Protein AF-A0A847Z844-F1 (afdb_monomer_lite)

Radius of gyration: 19.62 Å; chains: 1; bounding box: 41×45×48 Å

Foldseek 3Di:
DPDDDPVLCPVLVVVVVVLVQLDCDPVLVVQLVPDPDPVSNQVSNVSSVLNRDPDPVCVVVSVLVVLQVNLVSNCVSDPDNLVSLLVQLVLLLQLLLQLLLCVLVVHDRLVVHRCRHPDGSVRQNVQLPDPQRCPVVPDDPLQSVLSNVLSVCCVVPVDSVSSSVSSVVSSVVVSCVSCVVVVPPVSND

Secondary structure (DSSP, 8-state):
-PPP-GGGGHHHHHHHHHHGGGS--HHHHHHHHT-SSHHHHHHHHHHTT-----SGGGHHHHHHHHHHHHHHHHHHH-SSTHHHHHHHHHHHHHHHHHHHHHHHHT---GGG--TTSSS-HHHHHHHHTSSSTTTTS-S-HHHHHHHHHHHHHHHHH--HHHHHHHHHHHHHHHHHHHHHHTT-HHHH-

Structure (mmCIF, N/CA/C/O backbone):
data_AF-A0A847Z844-F1
#
_entry.id   AF-A0A847Z844-F1
#
loop_
_atom_site.group_PDB
_atom_site.id
_atom_site.type_symbol
_atom_site.label_atom_id
_atom_site.label_alt_id
_atom_site.label_comp_id
_atom_site.label_asym_id
_atom_site.label_entity_id
_atom_site.label_seq_id
_atom_site.pdbx_PDB_ins_code
_atom_site.Cartn_x
_atom_site.Cartn_y
_atom_site.Cartn_z
_atom_site.occupancy
_atom_site.B_iso_or_equiv
_atom_site.auth_seq_id
_atom_site.auth_comp_id
_atom_site.auth_asym_id
_atom_site.auth_atom_id
_atom_site.pdbx_PDB_model_num
ATOM 1 N N . MET A 1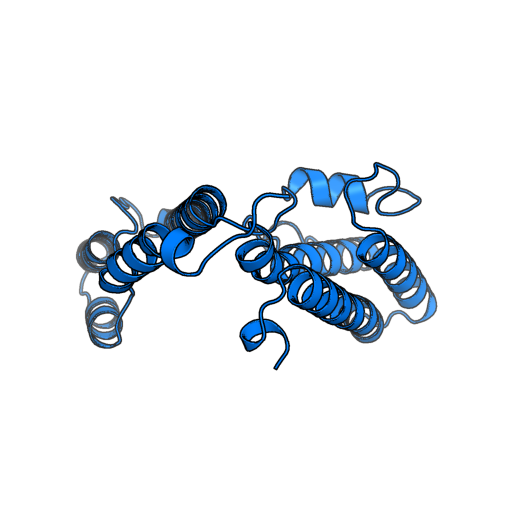 1 ? -8.327 -26.076 -10.935 1.00 56.78 1 MET A N 1
ATOM 2 C CA . MET A 1 1 ? -8.566 -25.084 -9.862 1.00 56.78 1 MET A CA 1
ATOM 3 C C . MET A 1 1 ? -9.890 -25.397 -9.189 1.00 56.78 1 MET A C 1
ATOM 5 O O . MET A 1 1 ? -10.805 -25.833 -9.879 1.00 56.78 1 MET A O 1
ATOM 9 N N . LYS A 1 2 ? -9.986 -25.234 -7.864 1.00 70.81 2 LYS A N 1
ATOM 10 C CA . LYS A 1 2 ? -11.265 -25.337 -7.146 1.00 70.81 2 LYS A CA 1
ATOM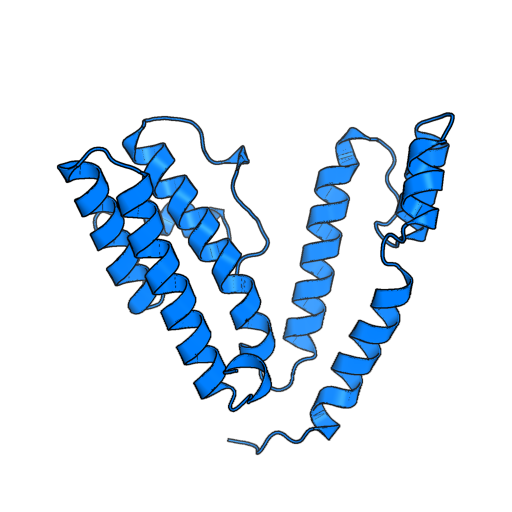 11 C C . LYS A 1 2 ? -12.142 -24.160 -7.585 1.00 70.81 2 LYS A C 1
ATOM 13 O O . LYS A 1 2 ? -11.659 -23.033 -7.597 1.00 70.81 2 LYS A O 1
ATOM 18 N N . ARG A 1 3 ? -13.388 -24.423 -7.984 1.00 82.75 3 ARG A N 1
ATOM 19 C CA . ARG A 1 3 ? -14.355 -23.369 -8.316 1.00 82.75 3 ARG A CA 1
ATOM 20 C C . ARG A 1 3 ? -14.713 -22.629 -7.028 1.00 82.75 3 ARG A C 1
ATOM 22 O O . ARG A 1 3 ? -15.218 -23.268 -6.108 1.00 82.75 3 ARG A O 1
ATOM 29 N N . ILE A 1 4 ? -14.410 -21.336 -6.970 1.00 86.00 4 ILE A N 1
ATOM 30 C CA . ILE A 1 4 ? -14.765 -20.462 -5.848 1.00 86.00 4 ILE A CA 1
ATOM 31 C C . ILE A 1 4 ? -16.249 -20.112 -5.974 1.00 86.00 4 ILE A C 1
ATOM 33 O O . ILE A 1 4 ? -16.736 -19.859 -7.076 1.00 86.00 4 ILE A O 1
ATOM 37 N N . GLN A 1 5 ? -16.973 -20.162 -4.862 1.00 85.75 5 GLN A N 1
ATOM 38 C CA . GLN A 1 5 ? -18.383 -19.795 -4.773 1.00 85.75 5 GLN A CA 1
ATOM 39 C C . GLN A 1 5 ? -18.563 -18.597 -3.839 1.00 85.75 5 GLN A C 1
ATOM 41 O O . GLN A 1 5 ? -17.761 -18.387 -2.933 1.00 85.75 5 GLN A O 1
ATOM 46 N N . ASP A 1 6 ? -19.660 -17.855 -3.987 1.00 84.31 6 ASP A N 1
ATOM 47 C CA . ASP A 1 6 ? -19.956 -16.686 -3.143 1.00 84.31 6 ASP A CA 1
ATOM 48 C C . ASP A 1 6 ? -19.968 -17.023 -1.643 1.00 84.31 6 ASP A C 1
ATOM 50 O O . ASP A 1 6 ? -19.519 -16.238 -0.809 1.00 84.31 6 ASP A O 1
ATOM 54 N N . VAL A 1 7 ? -20.419 -18.231 -1.290 1.00 90.44 7 VAL A N 1
ATOM 55 C CA . VAL A 1 7 ? -20.435 -18.721 0.098 1.00 90.44 7 VAL A CA 1
ATOM 56 C C . VAL A 1 7 ? -19.038 -18.844 0.707 1.00 90.44 7 VAL A C 1
ATOM 58 O O . VAL A 1 7 ? -18.900 -18.722 1.924 1.00 90.44 7 VAL A O 1
ATOM 61 N N . ASP A 1 8 ? -17.997 -19.012 -0.114 1.00 91.38 8 ASP A N 1
ATOM 62 C CA . ASP A 1 8 ? -16.610 -19.048 0.354 1.00 91.38 8 ASP A CA 1
ATOM 63 C C . ASP A 1 8 ? -16.157 -17.659 0.862 1.00 91.38 8 ASP A C 1
ATOM 65 O O . ASP A 1 8 ? -15.266 -17.571 1.706 1.00 91.38 8 ASP A O 1
ATOM 69 N N . TYR A 1 9 ? -16.804 -16.566 0.425 1.00 92.38 9 TYR A N 1
ATOM 70 C CA . TYR A 1 9 ? -16.532 -15.196 0.887 1.00 92.38 9 TYR A CA 1
ATOM 71 C C . TYR A 1 9 ? -17.317 -14.797 2.149 1.00 92.38 9 TYR A C 1
ATOM 73 O O . TYR A 1 9 ? -17.123 -13.691 2.668 1.00 92.38 9 TYR A O 1
ATOM 81 N N . LEU A 1 10 ? -18.193 -15.659 2.683 1.00 94.19 10 LEU A N 1
ATOM 82 C CA . LEU A 1 10 ? -19.072 -15.312 3.808 1.00 94.19 10 LEU A CA 1
ATOM 83 C C . LEU A 1 10 ? -18.284 -14.893 5.057 1.00 94.19 10 LEU A C 1
ATOM 85 O O . LEU A 1 10 ? -18.616 -13.900 5.707 1.00 94.19 10 LEU A O 1
ATOM 89 N N . TYR A 1 11 ? -17.213 -15.617 5.385 1.00 93.81 11 TYR A N 1
ATOM 90 C CA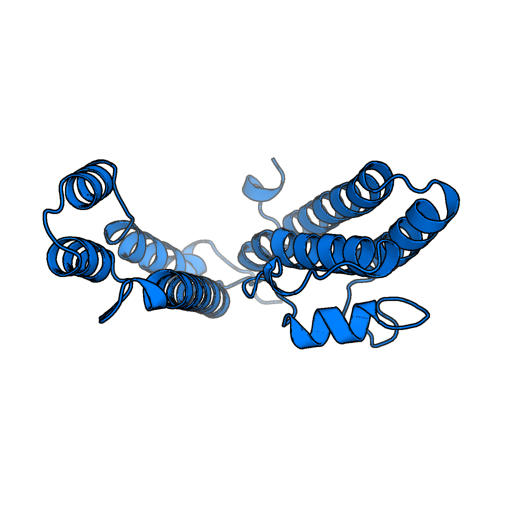 . TYR A 1 11 ? -16.385 -15.278 6.541 1.00 93.81 11 TYR A CA 1
ATOM 91 C C . TYR A 1 11 ? -15.624 -13.961 6.330 1.00 93.81 11 TYR A C 1
ATOM 93 O O . TYR A 1 11 ? -15.657 -13.089 7.199 1.00 93.81 11 TYR A O 1
ATOM 101 N N . ALA A 1 12 ? -14.997 -13.784 5.161 1.00 93.38 12 ALA A N 1
ATOM 102 C CA . ALA A 1 12 ? -14.260 -12.569 4.818 1.00 93.38 12 ALA A CA 1
ATOM 103 C C . ALA A 1 12 ? -15.161 -11.323 4.871 1.00 93.38 12 ALA A C 1
ATOM 105 O O . ALA A 1 12 ? -14.850 -10.355 5.562 1.00 93.38 12 ALA A O 1
ATOM 106 N N . SER A 1 13 ? -16.323 -11.371 4.217 1.00 93.25 13 SER A N 1
ATOM 107 C CA . SER A 1 13 ? -17.306 -10.279 4.219 1.00 93.25 13 SER A CA 1
ATOM 108 C C . SER A 1 13 ? -17.851 -9.976 5.619 1.00 93.25 13 SER A C 1
ATOM 110 O O . SER A 1 13 ? -17.940 -8.810 6.005 1.00 93.25 13 SER A O 1
ATOM 112 N N . THR A 1 14 ? -18.132 -11.002 6.429 1.00 95.31 14 THR A N 1
ATOM 113 C CA . THR A 1 14 ? -18.565 -10.823 7.826 1.00 95.31 14 THR A CA 1
ATOM 114 C C . THR A 1 14 ? -17.471 -10.175 8.677 1.00 95.31 14 THR A C 1
ATOM 116 O O . THR A 1 14 ? -17.759 -9.282 9.478 1.00 95.31 14 THR A O 1
ATOM 119 N N . ARG A 1 15 ? -16.206 -10.575 8.488 1.00 94.62 15 ARG A N 1
ATOM 120 C CA . ARG A 1 15 ? -15.055 -9.969 9.169 1.00 94.62 15 ARG A CA 1
ATOM 121 C C . ARG A 1 15 ? -14.918 -8.491 8.813 1.00 94.62 15 ARG A C 1
ATOM 123 O O . ARG A 1 15 ? -14.811 -7.675 9.725 1.00 94.62 15 ARG A O 1
ATOM 130 N N . ILE A 1 16 ? -14.974 -8.142 7.527 1.00 94.12 16 ILE A N 1
ATOM 131 C CA . ILE A 1 16 ? -14.943 -6.741 7.081 1.00 94.12 16 ILE A CA 1
ATOM 132 C C . ILE A 1 16 ? -16.110 -5.959 7.693 1.00 94.12 16 ILE A C 1
ATOM 134 O O . ILE A 1 16 ? -15.891 -4.906 8.289 1.00 94.12 16 ILE A O 1
ATOM 138 N N . LYS A 1 17 ? -17.327 -6.517 7.685 1.00 95.31 17 LYS A N 1
ATOM 139 C CA . LYS A 1 17 ? -18.504 -5.881 8.298 1.00 95.31 17 LYS A CA 1
ATOM 140 C C . LYS A 1 17 ? -18.342 -5.627 9.799 1.00 95.31 17 LYS A C 1
ATOM 142 O O . LYS A 1 17 ? -18.843 -4.631 10.319 1.00 95.31 17 LYS A O 1
ATOM 147 N N . ALA A 1 18 ? -17.660 -6.517 10.515 1.00 95.12 18 ALA A N 1
ATOM 148 C CA . ALA A 1 18 ? -17.352 -6.311 11.925 1.00 95.12 18 ALA A CA 1
ATOM 149 C C . ALA A 1 18 ? -16.347 -5.163 12.126 1.00 95.12 18 ALA A C 1
ATOM 151 O O . ALA A 1 18 ? -16.549 -4.336 13.015 1.00 95.12 18 ALA A O 1
ATOM 152 N N . LEU A 1 19 ? -15.313 -5.082 11.280 1.00 94.19 19 LEU A N 1
ATOM 153 C CA . LEU A 1 19 ? -14.306 -4.013 11.311 1.00 94.19 19 LEU A CA 1
ATOM 154 C C . LEU A 1 19 ? -14.898 -2.638 10.968 1.00 94.19 19 LEU A C 1
ATOM 156 O O . LEU A 1 19 ? -14.485 -1.639 11.550 1.00 94.19 19 LEU A O 1
ATOM 160 N N . GLU A 1 20 ? -15.917 -2.570 10.106 1.00 94.50 20 GLU A N 1
ATOM 161 C CA . GLU A 1 20 ? -16.606 -1.312 9.775 1.00 94.50 20 GLU A CA 1
ATOM 162 C C . GLU A 1 20 ? -17.163 -0.577 11.009 1.00 94.50 20 GLU A C 1
ATOM 164 O O . GLU A 1 20 ? -17.255 0.649 11.016 1.00 94.50 20 GLU A O 1
ATOM 169 N N . ARG A 1 21 ? -17.492 -1.296 12.091 1.00 93.50 21 ARG A N 1
ATOM 170 C CA . ARG A 1 21 ? -18.008 -0.697 13.337 1.00 93.50 21 ARG A CA 1
ATOM 171 C C . ARG A 1 21 ? -16.971 0.169 14.056 1.00 93.50 21 ARG A C 1
ATOM 173 O O . ARG A 1 21 ? -17.332 1.055 14.835 1.00 93.50 21 ARG A O 1
ATOM 180 N N . THR A 1 22 ? -15.685 -0.066 13.808 1.00 93.69 22 THR A N 1
ATOM 181 C CA . THR A 1 22 ? -14.592 0.704 14.412 1.00 93.69 22 THR A CA 1
ATOM 182 C C . THR A 1 22 ? -14.119 1.845 13.509 1.00 93.69 22 THR A C 1
ATOM 184 O O . THR A 1 22 ? -13.203 2.570 13.877 1.00 93.69 22 THR A O 1
ATOM 187 N N . LEU A 1 23 ? -14.755 2.062 12.350 1.00 94.81 23 LEU A N 1
ATOM 188 C CA . LEU A 1 23 ? -14.416 3.180 11.474 1.00 94.81 23 LEU A CA 1
ATOM 189 C C . LEU A 1 23 ? -14.607 4.530 12.166 1.00 94.81 23 LEU A C 1
ATOM 191 O O . LEU A 1 23 ? -15.522 4.742 12.967 1.00 94.81 23 LEU A O 1
ATOM 195 N N . VAL A 1 24 ? -13.749 5.474 11.799 1.00 94.50 24 VAL A N 1
ATOM 196 C CA . VAL A 1 24 ? -13.849 6.859 12.244 1.00 94.50 24 VAL A CA 1
ATOM 197 C C . VAL A 1 24 ? -15.079 7.491 11.584 1.00 94.50 24 VAL A C 1
ATOM 199 O O . VAL A 1 24 ? -15.094 7.758 10.384 1.00 94.50 24 VAL A O 1
ATOM 202 N N . THR A 1 25 ? -16.138 7.690 12.367 1.00 95.94 25 THR A N 1
ATOM 203 C CA . THR A 1 25 ? -17.380 8.331 11.917 1.00 95.94 25 THR A CA 1
ATOM 204 C C . THR A 1 25 ? -17.280 9.853 12.012 1.00 95.94 25 THR A C 1
ATOM 206 O O . THR A 1 25 ? -16.419 10.389 12.709 1.00 95.94 25 THR A O 1
ATOM 209 N N . ASN A 1 26 ? -18.210 10.569 11.373 1.00 96.19 26 ASN A N 1
ATOM 210 C CA . ASN A 1 26 ? -18.317 12.027 11.519 1.00 96.19 26 ASN A CA 1
ATOM 211 C C . ASN A 1 26 ? -18.471 12.471 12.983 1.00 96.19 26 ASN A C 1
ATOM 213 O O . ASN A 1 26 ? -17.927 13.498 13.376 1.00 96.19 26 ASN A O 1
ATOM 217 N N . GLU A 1 27 ? -19.191 11.701 13.796 1.00 95.56 27 GLU A N 1
ATOM 218 C CA . GLU A 1 27 ? -19.335 11.967 15.229 1.00 95.56 27 GLU A CA 1
ATOM 219 C C . GLU A 1 27 ? -18.004 11.795 15.974 1.00 95.56 27 GLU A C 1
ATOM 221 O O . GLU A 1 27 ? -17.604 12.674 16.733 1.00 95.56 27 GLU A O 1
ATOM 226 N N . ARG A 1 28 ? -17.271 10.707 15.702 1.00 95.25 28 ARG A N 1
ATOM 227 C CA . ARG A 1 28 ? -15.933 10.467 16.267 1.00 95.25 28 ARG A CA 1
ATOM 228 C C . ARG A 1 28 ? -14.938 11.558 15.855 1.00 95.25 28 ARG A C 1
ATOM 230 O O . ARG A 1 28 ? -14.179 12.019 16.699 1.00 95.25 28 ARG A O 1
ATOM 237 N N . LEU A 1 29 ? -14.979 12.022 14.600 1.00 95.75 29 LEU A N 1
ATOM 238 C CA . LEU A 1 29 ? -14.169 13.159 14.130 1.00 95.75 29 LEU A CA 1
ATOM 239 C C . LEU A 1 29 ? -14.470 14.441 14.904 1.00 95.75 29 LEU A C 1
ATOM 241 O O . LEU A 1 29 ? -13.540 15.126 15.318 1.00 95.75 29 LEU A O 1
ATOM 245 N N . ARG A 1 30 ? -15.752 14.753 15.131 1.00 96.44 30 ARG A N 1
ATOM 246 C CA . ARG A 1 30 ? -16.154 15.920 15.932 1.00 96.44 30 ARG A CA 1
ATOM 247 C C . ARG A 1 30 ? -15.665 15.805 17.372 1.00 96.44 30 ARG A C 1
ATOM 249 O O . ARG A 1 30 ? -15.049 16.741 17.860 1.00 96.44 30 ARG A O 1
ATOM 256 N N . ARG A 1 31 ? -15.842 14.640 18.007 1.00 95.88 31 ARG A N 1
ATOM 257 C CA . ARG A 1 31 ? -15.319 14.370 19.359 1.00 95.88 31 ARG A CA 1
ATOM 258 C C . ARG A 1 31 ? -13.805 14.574 19.445 1.00 95.88 31 ARG A C 1
ATOM 260 O O . ARG A 1 31 ? -13.344 15.171 20.406 1.00 95.88 31 ARG A O 1
ATOM 267 N N . MET A 1 32 ? -13.040 14.119 18.447 1.00 94.94 32 MET A N 1
ATOM 268 C CA . MET A 1 32 ? -11.591 14.363 18.397 1.00 94.94 32 MET A CA 1
ATOM 269 C C . MET A 1 32 ? -11.257 15.848 18.221 1.00 94.94 32 MET A C 1
ATOM 271 O O . MET A 1 32 ? -10.325 16.333 18.849 1.00 94.94 32 MET A O 1
ATOM 275 N N . ALA A 1 33 ? -12.010 16.577 17.393 1.00 95.12 33 ALA A N 1
ATOM 276 C CA . ALA A 1 33 ? -11.794 18.008 17.176 1.00 95.12 33 ALA A CA 1
ATOM 277 C C . ALA A 1 33 ? -12.146 18.870 18.404 1.00 95.12 33 ALA A C 1
ATOM 279 O O . ALA A 1 33 ? -11.580 19.944 18.582 1.00 95.12 33 ALA A O 1
ATOM 280 N N . GLU A 1 34 ? -13.081 18.408 19.235 1.00 96.38 34 GLU A N 1
ATOM 281 C CA . GLU A 1 34 ? -13.532 19.076 20.463 1.00 96.38 34 GLU A CA 1
ATOM 282 C C . GLU A 1 34 ? -12.774 18.614 21.723 1.00 96.38 34 GLU A C 1
ATOM 284 O O . GLU A 1 34 ? -13.042 19.121 22.816 1.00 96.38 34 GLU A O 1
ATOM 289 N N . ALA A 1 35 ? -11.840 17.664 21.586 1.00 95.88 35 ALA A N 1
ATOM 290 C CA . ALA A 1 35 ? -11.048 17.133 22.690 1.00 95.88 35 ALA A CA 1
ATOM 291 C C . ALA A 1 35 ? -10.231 18.244 23.368 1.00 95.88 35 ALA A C 1
ATOM 293 O O . ALA A 1 35 ? -9.584 19.062 22.711 1.00 95.88 35 ALA A O 1
ATOM 294 N N . LYS A 1 36 ? -10.252 18.269 24.703 1.00 94.44 36 LYS A N 1
ATOM 295 C CA . LYS A 1 36 ? -9.578 19.298 25.513 1.00 94.44 36 LYS A CA 1
ATOM 296 C C . LYS A 1 36 ? -8.154 18.916 25.904 1.00 94.44 36 LYS A C 1
ATOM 298 O O . LYS A 1 36 ? -7.431 19.750 26.448 1.00 94.44 36 LYS A O 1
ATOM 303 N N . SER A 1 37 ? -7.767 17.670 25.655 1.00 94.88 37 SER A N 1
ATOM 304 C CA . SER A 1 37 ? -6.430 17.144 25.906 1.00 94.88 37 SER A CA 1
ATOM 305 C C . SER A 1 37 ? -6.073 16.039 24.917 1.00 94.88 37 SER A C 1
ATOM 307 O O . SER A 1 37 ? -6.948 15.402 24.321 1.00 94.88 37 SER A O 1
ATOM 309 N N . ASP A 1 38 ? -4.774 15.777 24.800 1.00 94.62 38 ASP A N 1
ATOM 310 C CA . ASP A 1 38 ? -4.236 14.674 24.006 1.00 94.62 38 ASP A CA 1
ATOM 311 C C . ASP A 1 38 ? -4.829 13.332 24.466 1.00 94.62 38 ASP A C 1
ATOM 313 O O . ASP A 1 38 ? -5.284 12.550 23.638 1.00 94.62 38 ASP A O 1
ATOM 317 N N . ASP A 1 39 ? -4.949 13.103 25.778 1.00 94.12 39 ASP A N 1
ATOM 318 C CA . ASP A 1 39 ? -5.545 11.882 26.342 1.00 94.12 39 ASP A CA 1
ATOM 319 C C . ASP A 1 39 ? -6.990 11.644 25.880 1.00 94.12 39 ASP A C 1
ATOM 321 O O . ASP A 1 39 ? -7.394 10.504 25.638 1.00 94.12 39 ASP A O 1
ATOM 325 N N . GLU A 1 40 ? -7.802 12.701 25.776 1.00 94.56 40 GLU A N 1
ATOM 326 C CA . GLU A 1 40 ? -9.179 12.587 25.284 1.00 94.56 40 GLU A CA 1
ATOM 327 C C . GLU A 1 40 ? -9.204 12.190 23.805 1.00 94.56 40 GLU A C 1
ATOM 329 O O . GLU A 1 40 ? -9.978 11.312 23.418 1.00 94.56 40 GLU A O 1
ATOM 334 N N . LEU A 1 41 ? -8.325 12.776 22.989 1.00 95.12 41 LEU A N 1
ATOM 335 C CA . LEU A 1 41 ? -8.178 12.424 21.577 1.00 95.12 41 LEU A CA 1
ATOM 336 C C . LEU A 1 41 ? -7.705 10.974 21.404 1.00 95.12 41 LEU A C 1
ATOM 338 O O . LEU A 1 41 ? -8.278 10.228 20.604 1.00 95.12 41 LEU A O 1
ATOM 342 N N . LEU A 1 42 ? -6.693 10.557 22.170 1.00 95.19 42 LEU A N 1
ATOM 343 C CA . LEU A 1 42 ? -6.117 9.213 22.104 1.00 95.19 42 LEU A CA 1
ATOM 344 C C . LEU A 1 42 ? -7.137 8.142 22.518 1.00 95.19 42 LEU A C 1
ATOM 346 O O . LEU A 1 42 ? -7.224 7.104 21.864 1.00 95.19 42 LEU A O 1
ATOM 350 N N . LYS A 1 43 ? -7.999 8.423 23.506 1.00 94.25 43 LYS A N 1
ATOM 351 C CA . LYS A 1 43 ? -9.126 7.541 23.863 1.00 94.25 43 LYS A CA 1
ATOM 352 C C . LYS A 1 43 ? -10.109 7.342 22.713 1.00 94.25 43 LYS A C 1
ATOM 354 O O . LYS A 1 43 ? -10.549 6.220 22.476 1.00 94.25 43 LYS A O 1
ATOM 359 N N . VAL A 1 44 ? -10.443 8.398 21.965 1.00 94.94 44 VAL A N 1
ATOM 360 C CA . VAL A 1 44 ? -11.338 8.259 20.801 1.00 94.94 44 VAL A CA 1
ATOM 361 C C . VAL A 1 44 ? -10.691 7.400 19.710 1.00 94.94 44 VAL A C 1
ATOM 363 O O . VAL A 1 44 ? -11.383 6.618 19.056 1.00 94.94 44 VAL A O 1
ATOM 366 N N . LEU A 1 45 ? -9.373 7.497 19.515 1.00 95.06 45 LEU A N 1
ATOM 367 C CA . LEU A 1 45 ? -8.649 6.631 18.579 1.00 95.06 45 LEU A CA 1
ATOM 368 C C . LEU A 1 45 ? -8.616 5.167 19.042 1.00 95.06 45 LEU A C 1
ATOM 370 O O . LEU A 1 45 ? -8.813 4.271 18.215 1.00 95.06 45 LEU A O 1
ATOM 374 N N . ASP A 1 46 ? -8.440 4.913 20.337 1.00 94.12 46 ASP A N 1
ATOM 375 C CA . ASP A 1 46 ? -8.514 3.560 20.896 1.00 94.12 46 ASP A CA 1
ATOM 376 C C . ASP A 1 46 ? -9.915 2.944 20.705 1.00 94.12 46 ASP A C 1
ATOM 378 O O . ASP A 1 46 ? -10.044 1.827 20.201 1.00 94.12 46 ASP A O 1
ATOM 382 N N . GLU A 1 47 ? -10.989 3.717 20.924 1.00 93.56 47 GLU A N 1
ATOM 383 C CA . GLU A 1 47 ? -12.373 3.310 20.605 1.00 93.56 47 GLU A CA 1
ATOM 384 C C . GLU A 1 47 ? -12.580 2.965 19.112 1.00 93.56 47 GLU A C 1
ATOM 386 O O . GLU A 1 47 ? -13.457 2.168 18.760 1.00 93.56 47 GLU A O 1
ATOM 391 N N . CYS A 1 48 ? -11.792 3.567 18.213 1.00 94.56 48 CYS A N 1
ATOM 392 C CA . CYS A 1 48 ? -11.784 3.259 16.777 1.00 94.56 48 CYS A CA 1
ATOM 393 C C . CYS A 1 48 ? -10.925 2.025 16.433 1.00 94.56 48 CYS A C 1
ATOM 395 O O . CYS A 1 48 ? -10.798 1.635 15.268 1.00 94.56 48 CYS A O 1
ATOM 397 N N . GLY A 1 49 ? -10.345 1.369 17.437 1.00 93.06 49 GLY A N 1
ATOM 398 C CA . GLY A 1 49 ? -9.566 0.151 17.278 1.00 93.06 49 GLY A CA 1
ATOM 399 C C . GLY A 1 49 ? -8.178 0.379 16.687 1.00 93.06 49 GLY A C 1
ATOM 400 O O . GLY A 1 49 ? -7.650 -0.552 16.068 1.00 93.06 49 GLY A O 1
ATOM 401 N N . TYR A 1 50 ? -7.606 1.580 16.851 1.00 94.19 50 TYR A N 1
ATOM 402 C CA . TYR A 1 50 ? -6.188 1.847 16.566 1.00 94.19 50 TYR A CA 1
ATOM 403 C C . TYR A 1 50 ? -5.249 1.321 17.666 1.00 94.19 50 TYR A C 1
ATOM 405 O O . TYR A 1 50 ? -4.039 1.263 17.449 1.00 94.19 50 TYR A O 1
ATOM 413 N N . GLY A 1 51 ? -5.814 0.851 18.783 1.00 90.88 51 GLY A N 1
ATOM 414 C CA . GLY A 1 51 ? -5.092 0.316 19.931 1.00 90.88 51 GLY A CA 1
ATOM 415 C C . GLY A 1 51 ? -4.634 1.408 20.892 1.00 90.88 51 GLY A C 1
ATOM 416 O O . GLY A 1 51 ? -4.893 2.592 20.680 1.00 90.88 51 GLY A O 1
ATOM 417 N N . GLU A 1 52 ? -3.924 0.988 21.935 1.00 91.00 52 GLU A N 1
ATOM 418 C CA . GLU A 1 52 ? -3.397 1.886 22.956 1.00 91.00 52 GLU A CA 1
ATOM 419 C C . GLU A 1 52 ? -2.248 2.727 22.381 1.00 91.00 52 GLU A C 1
ATOM 421 O O . GLU A 1 52 ? -1.193 2.209 22.001 1.00 91.00 52 GLU A O 1
ATOM 426 N N . ILE A 1 53 ? -2.485 4.034 22.287 1.00 94.12 53 ILE A N 1
ATOM 427 C CA . ILE A 1 53 ? -1.526 5.036 21.827 1.00 94.12 53 ILE A CA 1
ATOM 428 C C . ILE A 1 53 ? -1.216 5.926 23.028 1.00 94.12 53 ILE A C 1
ATOM 430 O O . ILE A 1 53 ? -2.131 6.509 23.602 1.00 94.12 53 ILE A O 1
ATOM 434 N N . ASN A 1 54 ? 0.061 6.034 23.395 1.00 91.75 54 ASN A N 1
ATOM 435 C CA . ASN A 1 54 ? 0.483 6.798 24.576 1.00 91.75 54 ASN A CA 1
ATOM 436 C C . ASN A 1 54 ? 0.891 8.235 24.236 1.00 91.75 54 ASN A C 1
ATOM 438 O O . ASN A 1 54 ? 0.879 9.105 25.098 1.00 91.75 54 ASN A O 1
ATOM 442 N N . GLU A 1 55 ? 1.272 8.487 22.983 1.00 93.75 55 GLU A N 1
ATOM 443 C CA . GLU A 1 55 ? 1.745 9.792 22.526 1.00 93.75 55 GLU A CA 1
ATOM 444 C C . GLU A 1 55 ? 1.180 10.125 21.143 1.00 93.75 55 GLU A C 1
ATOM 446 O O . GLU A 1 55 ? 1.094 9.259 20.271 1.00 93.75 55 GLU A O 1
ATOM 451 N N . ILE A 1 56 ? 0.884 11.404 20.884 1.00 92.56 56 ILE A N 1
ATOM 452 C CA . ILE A 1 56 ? 0.428 11.873 19.559 1.00 92.56 56 ILE A CA 1
ATOM 453 C C . ILE A 1 56 ? 1.419 11.493 18.447 1.00 92.56 56 ILE A C 1
ATOM 455 O O . ILE A 1 56 ? 1.013 11.141 17.338 1.00 92.56 56 ILE A O 1
ATOM 459 N N . SER A 1 57 ? 2.718 11.506 18.756 1.00 92.88 57 SER A N 1
ATOM 460 C CA . SER A 1 57 ? 3.804 11.108 17.850 1.00 92.88 57 SER A CA 1
ATOM 461 C C . SER A 1 57 ? 3.637 9.682 17.294 1.00 92.88 57 SER A C 1
ATOM 463 O O . SER A 1 57 ? 4.106 9.389 16.195 1.00 92.88 57 SER A O 1
ATOM 465 N N . GLN A 1 58 ? 2.936 8.802 18.018 1.00 94.00 58 GLN A N 1
ATOM 466 C CA . GLN A 1 58 ? 2.728 7.395 17.670 1.00 94.00 58 GLN A CA 1
ATOM 467 C C . GLN A 1 58 ? 1.499 7.170 16.772 1.00 94.00 58 GLN A C 1
ATOM 469 O O . GLN A 1 58 ? 1.369 6.095 16.181 1.00 94.00 58 GLN A O 1
ATOM 474 N N . ILE A 1 59 ? 0.617 8.167 16.611 1.00 94.12 59 ILE A N 1
ATOM 475 C CA . ILE A 1 59 ? -0.615 8.051 15.809 1.00 94.12 59 ILE A CA 1
ATOM 476 C C . ILE A 1 59 ? -0.336 7.583 14.369 1.00 94.12 59 ILE A C 1
ATOM 478 O O . ILE A 1 59 ? -0.993 6.635 13.926 1.00 94.12 59 ILE A O 1
ATOM 482 N N . PRO A 1 60 ? 0.632 8.152 13.618 1.00 90.94 60 PRO A N 1
ATOM 483 C CA . PRO A 1 60 ? 0.914 7.697 12.255 1.00 90.94 60 PRO A CA 1
ATOM 484 C C . PRO A 1 60 ? 1.299 6.213 12.191 1.00 90.94 60 PRO A C 1
ATOM 486 O O . PRO A 1 60 ? 0.831 5.489 11.309 1.00 90.94 60 PRO A O 1
ATOM 489 N N . ALA A 1 61 ? 2.102 5.744 13.152 1.00 89.75 61 ALA A N 1
ATOM 490 C CA . ALA A 1 61 ? 2.514 4.348 13.242 1.00 89.75 61 ALA A CA 1
ATOM 491 C C . ALA A 1 61 ? 1.332 3.427 13.586 1.00 89.75 61 ALA A C 1
ATOM 493 O O . ALA A 1 61 ? 1.186 2.370 12.973 1.00 89.75 61 ALA A O 1
ATOM 494 N N . ALA A 1 62 ? 0.448 3.841 14.499 1.00 93.62 62 ALA A N 1
ATOM 495 C CA . ALA A 1 62 ? -0.762 3.096 14.843 1.00 93.62 62 ALA A CA 1
ATOM 496 C C . ALA A 1 62 ? -1.727 2.972 13.650 1.00 93.62 62 ALA A C 1
ATOM 498 O O . ALA A 1 62 ? -2.238 1.886 13.373 1.00 93.62 62 ALA A O 1
ATOM 499 N N . ILE A 1 63 ? -1.918 4.051 12.881 1.00 92.31 63 ILE A N 1
ATOM 500 C CA . ILE A 1 63 ? -2.726 4.036 11.650 1.00 92.31 63 ILE A CA 1
ATOM 501 C C . ILE A 1 63 ? -2.108 3.100 10.606 1.00 92.31 63 ILE A C 1
ATOM 503 O O . ILE A 1 63 ? -2.820 2.297 9.997 1.00 92.31 63 ILE A O 1
ATOM 507 N N . ALA A 1 64 ? -0.791 3.184 10.392 1.00 88.56 64 ALA A N 1
ATOM 508 C CA . ALA A 1 64 ? -0.086 2.321 9.448 1.00 88.56 64 ALA A CA 1
ATOM 509 C C . ALA A 1 64 ? -0.196 0.841 9.843 1.00 88.56 64 ALA A C 1
ATOM 511 O O . ALA A 1 64 ? -0.532 0.012 8.997 1.00 88.56 64 ALA A O 1
ATOM 512 N N . LYS A 1 65 ? -0.001 0.528 11.131 1.00 91.06 65 LYS A N 1
ATOM 513 C CA . LYS A 1 65 ? -0.162 -0.819 11.687 1.00 91.06 65 LYS A CA 1
ATOM 514 C C . LYS A 1 65 ? -1.584 -1.335 11.493 1.00 91.06 65 LYS A C 1
ATOM 516 O O . LYS A 1 65 ? -1.768 -2.395 10.909 1.00 91.06 65 LYS A O 1
ATOM 521 N N . LYS A 1 66 ? -2.600 -0.561 11.887 1.00 93.19 66 LYS A N 1
ATOM 522 C CA . LYS A 1 66 ? -4.004 -0.962 11.728 1.00 93.19 66 LYS A CA 1
ATOM 523 C C . LYS A 1 66 ? -4.357 -1.239 10.268 1.00 93.19 66 LYS A C 1
ATOM 525 O O . LYS A 1 66 ? -5.047 -2.212 9.976 1.00 93.19 66 LYS A O 1
ATOM 530 N N . ARG A 1 67 ? -3.881 -0.399 9.346 1.00 91.50 67 ARG A N 1
ATOM 531 C CA . ARG A 1 67 ? -4.077 -0.598 7.905 1.00 91.50 67 ARG A CA 1
ATOM 532 C C . ARG A 1 67 ? -3.404 -1.881 7.420 1.00 91.50 67 ARG A C 1
ATOM 534 O O . ARG A 1 67 ? -4.033 -2.632 6.680 1.00 91.50 67 ARG A O 1
ATOM 541 N N . HIS A 1 68 ? -2.168 -2.134 7.849 1.00 90.50 68 HIS A N 1
ATOM 542 C CA . HIS A 1 68 ? -1.453 -3.370 7.539 1.00 90.50 68 HIS A CA 1
ATOM 543 C C . HIS A 1 68 ? -2.222 -4.601 8.035 1.00 90.50 68 HIS A C 1
ATOM 545 O O . HIS A 1 68 ? -2.480 -5.502 7.244 1.00 90.50 68 HIS A O 1
ATOM 551 N N . ASP A 1 69 ? -2.673 -4.597 9.292 1.00 92.12 69 ASP A N 1
ATOM 552 C CA . ASP A 1 69 ? -3.419 -5.707 9.892 1.00 92.12 69 ASP A CA 1
ATOM 553 C C . ASP A 1 69 ? -4.724 -5.996 9.130 1.00 92.12 69 ASP A C 1
ATOM 555 O O . ASP A 1 69 ? -5.040 -7.148 8.848 1.00 92.12 69 ASP A O 1
ATOM 559 N N . VAL A 1 70 ? -5.470 -4.956 8.730 1.00 93.62 70 VAL A N 1
ATOM 560 C CA . VAL A 1 70 ? -6.713 -5.115 7.951 1.00 93.62 70 VAL A CA 1
ATOM 561 C C . VAL A 1 70 ? -6.444 -5.686 6.557 1.00 93.62 70 VAL A C 1
ATOM 563 O O . VAL A 1 70 ? -7.182 -6.560 6.102 1.00 93.62 70 VAL A O 1
ATOM 566 N N . ILE A 1 71 ? -5.397 -5.213 5.873 1.00 93.19 71 ILE A N 1
ATOM 567 C CA . ILE A 1 71 ? -4.998 -5.740 4.560 1.00 93.19 71 ILE A CA 1
ATOM 568 C C . ILE A 1 71 ? -4.554 -7.200 4.686 1.00 93.19 71 ILE A C 1
ATOM 570 O O . ILE A 1 71 ? -4.957 -8.038 3.878 1.00 93.19 71 ILE A O 1
ATOM 574 N N . TYR A 1 72 ? -3.750 -7.509 5.703 1.00 92.38 72 TYR A N 1
ATOM 575 C CA . TYR A 1 72 ? -3.276 -8.858 5.974 1.00 92.38 72 TYR A CA 1
ATOM 576 C C . TYR A 1 72 ? -4.444 -9.809 6.256 1.00 92.38 72 TYR A C 1
ATOM 578 O O . TYR A 1 72 ? -4.547 -10.848 5.604 1.00 92.38 72 TYR A O 1
ATOM 586 N N . ASP A 1 73 ? -5.370 -9.424 7.139 1.00 93.50 73 ASP A N 1
ATOM 587 C CA . ASP A 1 73 ? -6.600 -10.174 7.408 1.00 93.50 73 ASP A CA 1
ATOM 588 C C . ASP A 1 73 ? -7.384 -10.420 6.110 1.00 93.50 73 ASP A C 1
ATOM 590 O O . ASP A 1 73 ? -7.751 -11.556 5.811 1.00 93.50 73 ASP A O 1
ATOM 594 N N . ALA A 1 74 ? -7.605 -9.387 5.293 1.00 93.88 74 ALA A N 1
ATOM 595 C CA . ALA A 1 74 ? -8.333 -9.526 4.033 1.00 93.88 74 ALA A CA 1
ATOM 596 C C . ALA A 1 74 ? -7.650 -10.515 3.069 1.00 93.88 74 ALA A C 1
ATOM 598 O O . ALA A 1 74 ? -8.325 -11.362 2.484 1.00 93.88 74 ALA A O 1
ATOM 599 N N . LEU A 1 75 ? -6.320 -10.463 2.939 1.00 93.44 75 LEU A N 1
ATOM 600 C CA . LEU A 1 75 ? -5.542 -11.381 2.098 1.00 93.44 75 LEU A CA 1
ATOM 601 C C . LEU A 1 75 ? -5.579 -12.835 2.584 1.00 93.44 75 LEU A C 1
ATOM 603 O O . LEU A 1 75 ? -5.500 -13.748 1.762 1.00 93.44 75 LEU A O 1
ATOM 607 N N . GLN A 1 76 ? -5.643 -13.063 3.898 1.00 94.06 76 GLN A N 1
ATOM 608 C CA . GLN A 1 76 ? -5.724 -14.415 4.461 1.00 94.06 76 GLN A CA 1
ATOM 609 C C . GLN A 1 76 ? -7.126 -15.009 4.330 1.00 94.06 76 GLN A C 1
ATOM 611 O O . GLN A 1 76 ? -7.268 -16.217 4.151 1.00 94.06 76 GLN A O 1
ATOM 616 N N . LEU A 1 77 ? -8.156 -14.169 4.430 1.00 94.44 77 LEU A N 1
ATOM 617 C CA . LEU A 1 77 ? -9.545 -14.617 4.448 1.00 94.44 77 LEU A CA 1
ATOM 618 C C . LEU A 1 77 ? -10.181 -14.696 3.061 1.00 94.44 77 LEU A C 1
ATOM 620 O O . LEU A 1 77 ? -11.169 -15.410 2.906 1.00 94.44 77 LEU A O 1
ATOM 624 N N . ALA A 1 78 ? -9.658 -13.974 2.067 1.00 93.06 78 ALA A N 1
ATOM 625 C CA . ALA A 1 78 ? -10.183 -13.999 0.707 1.00 93.06 78 ALA A CA 1
ATOM 626 C C . ALA A 1 78 ? -9.867 -15.337 -0.003 1.00 93.06 78 ALA A C 1
ATOM 628 O O . ALA A 1 78 ? -8.692 -15.680 -0.155 1.00 93.06 78 ALA A O 1
ATOM 629 N N . PRO A 1 79 ? -10.885 -16.068 -0.507 1.00 92.50 79 PRO A N 1
ATOM 630 C CA . PRO A 1 79 ? -10.694 -17.262 -1.334 1.00 92.50 79 PRO A CA 1
ATOM 631 C C . PRO A 1 79 ? -9.833 -17.035 -2.586 1.00 92.50 79 PRO A C 1
ATOM 633 O O . PRO A 1 79 ? -8.943 -17.838 -2.863 1.00 92.50 79 PRO A O 1
ATOM 636 N N . ASP A 1 80 ? -10.069 -15.943 -3.325 1.00 92.81 80 ASP A N 1
ATOM 637 C CA . ASP A 1 80 ? -9.145 -15.438 -4.350 1.00 92.81 80 ASP A CA 1
ATOM 638 C C . ASP A 1 80 ? -8.464 -14.171 -3.827 1.00 92.81 80 ASP A C 1
ATOM 640 O O . ASP A 1 80 ? -9.119 -13.152 -3.616 1.00 92.81 80 ASP A O 1
ATOM 644 N N . LYS A 1 81 ? -7.140 -14.213 -3.653 1.00 92.38 81 LYS A N 1
ATOM 645 C CA . LYS A 1 81 ? -6.351 -13.067 -3.183 1.00 92.38 81 LYS A CA 1
ATOM 646 C C . LYS A 1 81 ? -6.344 -11.906 -4.175 1.00 92.38 81 LYS A C 1
ATOM 648 O O . LYS A 1 81 ? -6.162 -10.767 -3.740 1.00 92.38 81 LYS A O 1
ATOM 653 N N . LYS A 1 82 ? -6.583 -12.158 -5.470 1.00 92.19 82 LYS A N 1
ATOM 654 C CA . LYS A 1 82 ? -6.576 -11.119 -6.510 1.00 92.19 82 LYS A CA 1
ATOM 655 C C . LYS A 1 82 ? -7.556 -9.993 -6.197 1.00 92.19 82 LYS A C 1
ATOM 657 O O . LYS A 1 82 ? -7.217 -8.830 -6.394 1.00 92.19 82 LYS A O 1
ATOM 662 N N . VAL A 1 83 ? -8.716 -10.316 -5.613 1.00 91.75 83 VAL A N 1
ATOM 663 C CA . VAL A 1 83 ? -9.744 -9.317 -5.260 1.00 91.75 83 VAL A CA 1
ATOM 664 C C . VAL A 1 83 ? -9.253 -8.299 -4.230 1.00 91.75 83 VAL A C 1
ATOM 666 O O . VAL A 1 83 ? -9.787 -7.200 -4.162 1.00 91.75 83 VAL A O 1
ATOM 669 N N . VAL A 1 84 ? -8.232 -8.644 -3.438 1.00 93.06 84 VAL A N 1
ATOM 670 C CA . VAL A 1 84 ? -7.584 -7.730 -2.489 1.00 93.06 84 VAL A CA 1
ATOM 671 C C . VAL A 1 84 ? -6.329 -7.113 -3.110 1.00 93.06 84 VAL A C 1
ATOM 673 O O . VAL A 1 84 ? -6.116 -5.909 -2.986 1.00 93.06 84 VAL A O 1
ATOM 676 N N . GLN A 1 85 ? -5.519 -7.908 -3.819 1.00 93.69 85 GLN A N 1
ATOM 677 C CA . GLN A 1 85 ? -4.255 -7.472 -4.432 1.00 93.69 85 GLN A CA 1
ATOM 678 C C . GLN A 1 85 ? -4.427 -6.307 -5.417 1.00 93.69 85 GLN A C 1
ATOM 680 O O . GLN A 1 85 ? -3.568 -5.428 -5.456 1.00 93.69 85 GLN A O 1
ATOM 685 N N . ILE A 1 86 ? -5.550 -6.241 -6.142 1.00 94.69 86 ILE A N 1
ATOM 686 C CA . ILE A 1 86 ? -5.886 -5.118 -7.038 1.00 94.69 86 ILE A CA 1
ATOM 687 C C . ILE A 1 86 ? -5.791 -3.769 -6.313 1.00 94.69 86 ILE A C 1
ATOM 689 O O . ILE A 1 86 ? -5.277 -2.797 -6.866 1.00 94.69 86 ILE A O 1
ATOM 693 N N . PHE A 1 87 ? -6.237 -3.704 -5.055 1.00 93.12 87 PHE A N 1
ATOM 694 C CA . PHE A 1 87 ? -6.208 -2.473 -4.266 1.00 93.12 87 PHE A CA 1
ATOM 695 C C . PHE A 1 87 ? -4.814 -2.118 -3.745 1.00 93.12 87 PHE A C 1
ATOM 697 O O . PHE A 1 87 ? -4.602 -0.974 -3.346 1.00 93.12 87 PHE A O 1
ATOM 704 N N . LEU A 1 88 ? -3.869 -3.063 -3.755 1.00 95.31 88 LEU A N 1
ATOM 705 C CA . LEU A 1 88 ? -2.502 -2.843 -3.283 1.00 95.31 88 LEU A CA 1
ATOM 706 C C . LEU A 1 88 ? -1.607 -2.227 -4.362 1.00 95.31 88 LEU A C 1
ATOM 708 O O . LEU A 1 88 ? -0.724 -1.433 -4.032 1.00 95.31 88 LEU A O 1
ATOM 712 N N . LEU A 1 89 ? -1.900 -2.501 -5.641 1.00 96.06 89 LEU A N 1
ATOM 713 C CA . LEU A 1 89 ? -1.137 -1.994 -6.788 1.00 96.06 89 LEU A CA 1
ATOM 714 C C . LEU A 1 89 ? -0.957 -0.475 -6.749 1.00 96.06 89 LEU A C 1
ATOM 716 O O . LEU A 1 89 ? 0.126 0.028 -7.035 1.00 96.06 89 LEU A O 1
ATOM 720 N N . ARG A 1 90 ? -1.979 0.274 -6.320 1.00 95.31 90 ARG A N 1
ATOM 721 C CA . ARG A 1 90 ? -1.889 1.740 -6.216 1.00 95.31 90 ARG A CA 1
ATOM 722 C C . ARG A 1 90 ? -0.747 2.209 -5.309 1.00 95.31 90 ARG A C 1
ATOM 724 O O . ARG A 1 90 ? -0.189 3.275 -5.553 1.00 95.31 90 ARG A O 1
ATOM 731 N N . TYR A 1 91 ? -0.421 1.449 -4.260 1.00 95.75 91 TYR A N 1
ATOM 732 C CA . TYR A 1 91 ? 0.666 1.778 -3.338 1.00 95.75 91 TYR A CA 1
ATOM 733 C C . TYR A 1 91 ? 2.018 1.386 -3.933 1.00 95.75 91 TYR A C 1
ATOM 735 O O . TYR A 1 91 ? 2.962 2.163 -3.828 1.00 95.75 91 TYR A O 1
ATOM 743 N N . ASP A 1 92 ? 2.096 0.244 -4.620 1.00 97.31 92 ASP A N 1
ATOM 744 C CA . ASP A 1 92 ? 3.312 -0.181 -5.322 1.00 97.31 92 ASP A CA 1
ATOM 745 C C . ASP A 1 92 ? 3.691 0.829 -6.421 1.00 97.31 92 ASP A C 1
ATOM 747 O O . ASP A 1 92 ? 4.823 1.313 -6.469 1.00 97.31 92 ASP A O 1
ATOM 751 N N . TYR A 1 93 ? 2.719 1.248 -7.237 1.00 98.31 93 TYR A N 1
ATOM 752 C CA . TYR A 1 93 ? 2.908 2.279 -8.261 1.00 98.31 93 TYR A CA 1
ATOM 753 C C . TYR A 1 93 ? 3.173 3.671 -7.673 1.00 98.31 93 TYR A C 1
ATOM 755 O O . TYR A 1 93 ? 3.959 4.432 -8.238 1.00 98.31 93 TYR A O 1
ATOM 763 N N . HIS A 1 94 ? 2.564 4.027 -6.535 1.00 97.81 94 HIS A N 1
ATOM 764 C CA . HIS A 1 94 ? 2.902 5.261 -5.811 1.00 97.81 94 HIS A CA 1
ATOM 765 C C . HIS A 1 94 ? 4.366 5.266 -5.361 1.00 97.81 94 HIS A C 1
ATOM 767 O O . HIS A 1 94 ? 5.085 6.225 -5.643 1.00 97.81 94 HIS A O 1
ATOM 773 N N . ASN A 1 95 ? 4.820 4.182 -4.729 1.00 97.75 95 ASN A N 1
ATOM 774 C CA . ASN A 1 95 ? 6.198 4.043 -4.263 1.00 97.75 95 ASN A CA 1
ATOM 775 C C . ASN A 1 95 ? 7.181 4.129 -5.431 1.00 97.75 95 ASN A C 1
ATOM 777 O O . ASN A 1 95 ? 8.157 4.871 -5.366 1.00 97.75 95 ASN A O 1
ATOM 781 N N . LEU A 1 96 ? 6.889 3.438 -6.533 1.00 97.81 96 LEU A N 1
ATOM 782 C CA . LEU A 1 96 ? 7.718 3.468 -7.732 1.00 97.81 96 LEU A CA 1
ATOM 783 C C . LEU A 1 96 ? 7.816 4.880 -8.342 1.00 97.81 96 LEU A C 1
ATOM 785 O O . LEU A 1 96 ? 8.913 5.321 -8.685 1.00 97.81 96 LEU A O 1
ATOM 789 N N . LYS A 1 97 ? 6.700 5.625 -8.411 1.00 98.19 97 LYS A N 1
ATOM 790 C CA . LYS A 1 97 ? 6.685 7.040 -8.834 1.00 98.19 97 LYS A CA 1
ATOM 791 C C . LYS A 1 97 ? 7.554 7.914 -7.934 1.00 98.19 97 LYS A C 1
ATOM 793 O O . LYS A 1 97 ? 8.329 8.727 -8.436 1.00 98.19 97 LYS A O 1
ATOM 798 N N . ALA A 1 98 ? 7.412 7.770 -6.618 1.00 98.06 98 ALA A N 1
ATOM 799 C CA . ALA A 1 98 ? 8.183 8.538 -5.646 1.00 98.06 98 ALA A CA 1
ATOM 800 C C . ALA A 1 98 ? 9.690 8.283 -5.797 1.00 98.06 98 ALA A C 1
ATOM 802 O O . ALA A 1 98 ? 10.457 9.240 -5.893 1.00 98.06 98 ALA A O 1
ATOM 803 N N . ILE A 1 99 ? 10.095 7.014 -5.921 1.00 98.12 99 ILE A N 1
ATOM 804 C CA . ILE A 1 99 ? 11.502 6.624 -6.081 1.00 98.12 99 ILE A CA 1
ATOM 805 C C . ILE A 1 99 ? 12.082 7.169 -7.390 1.00 98.12 99 ILE A C 1
ATOM 807 O O . ILE A 1 99 ? 13.120 7.823 -7.364 1.00 98.12 99 ILE A O 1
ATOM 811 N N . ILE A 1 100 ? 11.410 6.957 -8.530 1.00 97.75 100 ILE A N 1
ATOM 812 C CA . ILE A 1 100 ? 11.909 7.408 -9.843 1.00 97.75 100 ILE A CA 1
ATOM 813 C C . ILE A 1 100 ? 12.090 8.932 -9.865 1.00 97.75 100 ILE A C 1
ATOM 815 O O . ILE A 1 100 ? 13.121 9.427 -10.324 1.00 97.75 100 ILE A O 1
ATOM 819 N N . LYS A 1 101 ? 11.115 9.686 -9.340 1.00 97.00 101 LYS A N 1
ATOM 820 C CA . LYS A 1 101 ? 11.190 11.153 -9.290 1.00 97.00 101 LYS A CA 1
ATOM 821 C C . LYS A 1 101 ? 12.266 11.640 -8.328 1.00 97.00 101 LYS A C 1
ATOM 823 O O . LYS A 1 101 ? 13.031 12.529 -8.689 1.00 97.00 101 LYS A O 1
ATOM 828 N N . GLY A 1 102 ? 12.339 11.053 -7.136 1.00 96.94 102 GLY A N 1
ATOM 829 C CA . GLY A 1 102 ? 13.325 11.426 -6.128 1.00 96.94 102 GLY A CA 1
ATOM 830 C C . GLY A 1 102 ? 14.759 11.164 -6.586 1.00 96.94 102 GLY A C 1
ATOM 831 O O . GLY A 1 102 ? 15.612 12.038 -6.455 1.00 96.94 102 GLY A O 1
ATOM 832 N N . GLN A 1 103 ? 15.009 10.018 -7.228 1.00 95.50 103 GLN A N 1
ATOM 833 C CA . GLN A 1 103 ? 16.305 9.696 -7.834 1.00 95.50 103 GLN A CA 1
ATOM 834 C C . GLN A 1 103 ? 16.676 10.668 -8.962 1.00 95.50 103 GLN A C 1
ATOM 836 O O . GLN A 1 103 ? 17.805 11.147 -9.005 1.00 95.50 103 GLN A O 1
ATOM 841 N N . ALA A 1 104 ? 15.738 10.997 -9.857 1.00 95.44 104 ALA A N 1
ATOM 842 C CA . ALA A 1 104 ? 15.998 11.934 -10.951 1.00 95.44 104 ALA A CA 1
ATOM 843 C C . ALA A 1 104 ? 16.261 13.369 -10.457 1.00 95.44 104 ALA A C 1
ATOM 845 O O . ALA A 1 104 ? 17.094 14.075 -11.022 1.00 95.44 104 ALA A O 1
ATOM 846 N N . ALA A 1 105 ? 15.566 13.796 -9.399 1.00 94.88 105 ALA A N 1
ATOM 847 C CA . ALA A 1 105 ? 15.703 15.128 -8.812 1.00 94.88 105 ALA A CA 1
ATOM 848 C C . ALA A 1 105 ? 16.820 15.232 -7.755 1.00 94.88 105 ALA A C 1
ATOM 850 O O . ALA A 1 105 ? 17.125 16.338 -7.314 1.00 94.88 105 ALA A O 1
ATOM 851 N N . ASN A 1 106 ? 17.432 14.112 -7.351 1.00 94.75 106 ASN A N 1
ATOM 852 C CA . ASN A 1 106 ? 18.330 14.012 -6.193 1.00 94.75 106 ASN A CA 1
ATOM 853 C C . ASN A 1 106 ? 17.713 14.591 -4.902 1.00 94.75 106 ASN A C 1
ATOM 855 O O . ASN A 1 106 ? 18.372 15.310 -4.151 1.00 94.75 106 ASN A O 1
ATOM 859 N N . THR A 1 107 ? 16.437 14.290 -4.651 1.00 95.31 107 THR A N 1
ATOM 860 C CA . THR A 1 107 ? 15.697 14.726 -3.455 1.00 95.31 107 THR A CA 1
ATOM 861 C C . THR A 1 107 ? 15.295 13.533 -2.600 1.00 95.31 107 THR A C 1
ATOM 863 O O . THR A 1 107 ? 15.040 12.459 -3.137 1.00 95.31 107 THR A O 1
ATOM 866 N N . GLU A 1 108 ? 15.164 13.733 -1.290 1.00 95.62 108 GLU A N 1
ATOM 867 C CA . GLU A 1 108 ? 14.621 12.725 -0.371 1.00 95.62 108 GLU A CA 1
ATOM 868 C C . GLU A 1 108 ? 13.179 12.349 -0.757 1.00 95.62 108 GLU A C 1
ATOM 870 O O . GLU A 1 108 ? 12.364 13.218 -1.083 1.00 95.62 108 GLU A O 1
ATOM 875 N N . TYR A 1 109 ? 12.862 11.055 -0.741 1.00 95.56 109 TYR A N 1
ATOM 876 C CA . TYR A 1 109 ? 11.543 10.526 -1.119 1.00 95.56 109 TYR A CA 1
ATOM 877 C C . TYR A 1 109 ? 11.022 9.462 -0.149 1.00 95.56 109 TYR A C 1
ATOM 879 O O . TYR A 1 109 ? 9.839 9.124 -0.181 1.00 95.56 109 TYR A O 1
ATOM 887 N N . GLU A 1 110 ? 11.876 8.940 0.724 1.00 94.81 110 GLU A N 1
ATOM 888 C CA . GLU A 1 110 ? 11.629 7.813 1.616 1.00 94.81 110 GLU A CA 1
ATOM 889 C C . GLU A 1 110 ? 10.449 8.073 2.556 1.00 94.81 110 GLU A C 1
ATOM 891 O O . GLU A 1 110 ? 9.612 7.196 2.760 1.00 94.81 110 GLU A O 1
ATOM 896 N N . SER A 1 111 ? 10.319 9.308 3.046 1.00 90.88 111 SER A N 1
ATOM 897 C CA . SER A 1 111 ? 9.207 9.747 3.899 1.00 90.88 111 SER A CA 1
ATOM 898 C C . SER A 1 111 ? 7.841 9.740 3.199 1.00 90.88 111 SER A C 1
ATOM 900 O O . SER A 1 111 ? 6.808 9.790 3.865 1.00 90.88 111 SER A O 1
ATOM 902 N N . THR A 1 112 ? 7.814 9.658 1.865 1.00 92.44 112 THR A N 1
ATOM 903 C CA . THR A 1 112 ? 6.581 9.622 1.062 1.00 92.44 112 THR A CA 1
ATOM 904 C C . THR A 1 112 ? 6.138 8.204 0.697 1.00 92.44 112 THR A C 1
ATOM 906 O O . THR A 1 112 ? 5.065 8.031 0.110 1.00 92.44 112 THR A O 1
ATOM 909 N N . LEU A 1 113 ? 6.949 7.190 1.019 1.00 94.62 113 LEU A N 1
ATOM 910 C CA . LEU A 1 113 ? 6.678 5.796 0.681 1.00 94.62 113 LEU A CA 1
ATOM 911 C C . LEU A 1 113 ? 5.605 5.195 1.597 1.00 94.62 113 LEU A C 1
ATOM 913 O O . LEU A 1 113 ? 5.470 5.530 2.772 1.00 94.62 113 LEU A O 1
ATOM 917 N N . MET A 1 114 ? 4.821 4.284 1.031 1.00 91.44 114 MET A N 1
ATOM 918 C CA . MET A 1 114 ? 3.662 3.661 1.656 1.00 91.44 114 MET A CA 1
ATOM 919 C C . MET A 1 114 ? 3.915 2.168 1.877 1.00 91.44 114 MET A C 1
ATOM 921 O O . MET A 1 114 ? 4.006 1.399 0.924 1.00 91.44 114 MET A O 1
ATOM 925 N N . GLU A 1 115 ? 3.919 1.734 3.138 1.00 89.62 115 GLU A N 1
ATOM 926 C CA . GLU A 1 115 ? 4.131 0.333 3.569 1.00 89.62 115 GLU 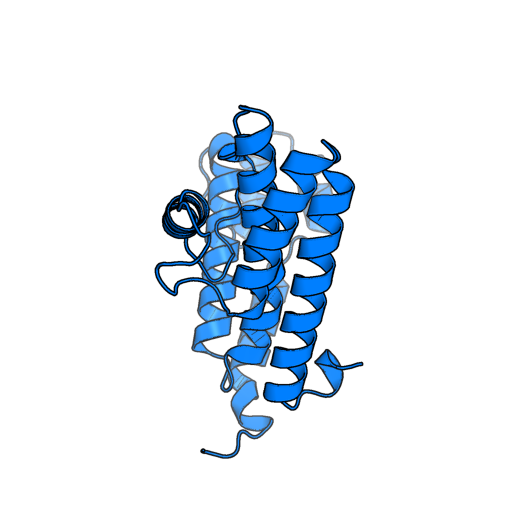A CA 1
ATOM 927 C C . GLU A 1 115 ? 2.921 -0.599 3.328 1.00 89.62 115 GLU A C 1
ATOM 929 O O . GLU A 1 115 ? 2.777 -1.646 3.953 1.00 89.62 115 GLU A O 1
ATOM 934 N N . SER A 1 116 ? 1.972 -0.199 2.478 1.00 88.19 116 SER A N 1
ATOM 935 C CA . SER A 1 116 ? 0.707 -0.924 2.248 1.00 88.19 116 SER A CA 1
ATOM 936 C C . SER A 1 116 ? 0.598 -1.546 0.860 1.00 88.19 116 SER A C 1
ATOM 938 O O . SER A 1 116 ? -0.468 -2.035 0.500 1.00 88.19 116 SER A O 1
ATOM 940 N N . GLY A 1 117 ? 1.681 -1.505 0.086 1.00 90.38 117 GLY A N 1
ATOM 941 C CA . GLY A 1 117 ? 1.789 -2.214 -1.184 1.00 90.38 117 GLY A CA 1
ATOM 942 C C . GLY A 1 117 ? 1.939 -3.722 -1.014 1.00 90.38 117 GLY A C 1
ATOM 943 O O . GLY A 1 117 ? 2.051 -4.239 0.100 1.00 90.38 117 GLY A O 1
ATOM 944 N N . SER A 1 118 ? 1.931 -4.431 -2.139 1.00 92.00 118 SER A N 1
ATOM 945 C CA . SER A 1 118 ? 2.246 -5.859 -2.171 1.00 92.00 118 SER A CA 1
ATOM 946 C C . SER A 1 118 ? 3.753 -6.122 -2.072 1.00 92.00 118 SER A C 1
ATOM 948 O O . SER A 1 118 ? 4.157 -7.204 -1.644 1.00 92.00 118 SER A O 1
ATOM 950 N N . ILE A 1 119 ? 4.577 -5.124 -2.411 1.00 94.44 119 ILE A N 1
ATOM 951 C CA . ILE A 1 119 ? 6.036 -5.188 -2.360 1.00 94.44 119 ILE A CA 1
ATOM 952 C C . ILE A 1 119 ? 6.531 -4.365 -1.157 1.00 94.44 119 ILE A C 1
ATOM 954 O O . ILE A 1 119 ? 6.240 -3.167 -1.073 1.00 94.44 119 ILE A O 1
ATOM 958 N N . PRO A 1 120 ? 7.313 -4.957 -0.231 1.00 94.50 120 PRO A N 1
ATOM 959 C CA . PRO A 1 120 ? 7.928 -4.227 0.876 1.00 94.50 120 PRO A CA 1
ATOM 960 C C . PRO A 1 120 ? 8.746 -3.025 0.392 1.00 94.50 120 PRO A C 1
ATOM 962 O O . PRO A 1 120 ? 9.513 -3.141 -0.565 1.00 94.50 120 PRO A O 1
ATOM 965 N N . VAL A 1 1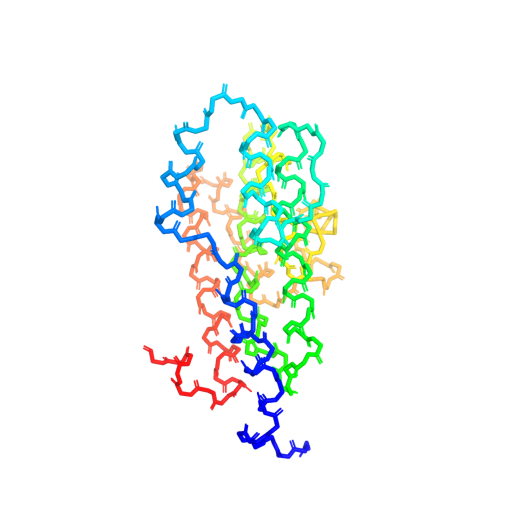21 ? 8.666 -1.888 1.092 1.00 95.00 121 VAL A N 1
ATOM 966 C CA . VAL A 1 121 ? 9.315 -0.632 0.666 1.00 95.00 121 VAL A CA 1
ATOM 967 C C . VAL A 1 121 ? 10.814 -0.804 0.411 1.00 95.00 121 VAL A C 1
ATOM 969 O O . VAL A 1 121 ? 11.317 -0.397 -0.636 1.00 95.00 121 VAL A O 1
ATOM 972 N N . LYS A 1 122 ? 11.529 -1.484 1.316 1.00 95.75 122 LYS A N 1
ATOM 973 C CA . LYS A 1 122 ? 12.968 -1.766 1.155 1.00 95.75 122 LYS A CA 1
ATOM 974 C C . LYS A 1 122 ? 13.274 -2.553 -0.118 1.00 95.75 122 LYS A C 1
ATOM 976 O O . LYS A 1 122 ? 14.284 -2.304 -0.771 1.00 95.75 122 LYS A O 1
ATOM 981 N N . GLN A 1 123 ? 12.405 -3.500 -0.457 1.00 96.75 123 GLN A N 1
ATOM 982 C CA . GLN A 1 123 ? 12.544 -4.303 -1.660 1.00 96.75 123 GLN A CA 1
ATOM 983 C C . GLN A 1 123 ? 12.254 -3.463 -2.904 1.00 96.75 123 GLN A C 1
ATOM 985 O O . GLN A 1 123 ? 13.065 -3.466 -3.819 1.00 96.75 123 GLN A O 1
ATOM 990 N N . MET A 1 124 ? 11.182 -2.665 -2.895 1.00 97.69 124 MET A N 1
ATOM 991 C CA . MET A 1 124 ? 10.861 -1.740 -3.985 1.00 97.69 124 MET A CA 1
ATOM 992 C C . MET A 1 124 ? 12.016 -0.764 -4.266 1.00 97.69 124 MET A C 1
ATOM 994 O O . MET A 1 124 ? 12.380 -0.563 -5.423 1.00 97.69 124 MET A O 1
ATOM 998 N N . MET A 1 125 ? 12.645 -0.203 -3.226 1.00 97.31 125 MET A N 1
ATOM 999 C CA . MET A 1 125 ? 13.822 0.665 -3.370 1.00 97.31 125 MET A CA 1
ATOM 1000 C C . MET A 1 125 ? 14.998 -0.059 -4.034 1.00 97.31 125 MET A C 1
ATOM 1002 O O . MET A 1 125 ? 15.588 0.469 -4.976 1.00 97.31 125 MET A O 1
ATOM 1006 N N . ALA A 1 126 ? 15.324 -1.274 -3.582 1.00 96.75 126 ALA A N 1
ATOM 1007 C CA . ALA A 1 126 ? 16.390 -2.077 -4.181 1.00 96.75 126 ALA A CA 1
ATOM 1008 C C . ALA A 1 126 ? 16.089 -2.404 -5.654 1.00 96.75 126 ALA A C 1
ATOM 1010 O O . ALA A 1 126 ? 16.934 -2.214 -6.528 1.00 96.75 126 ALA A O 1
ATOM 1011 N N . THR A 1 127 ? 14.856 -2.820 -5.942 1.00 96.25 127 THR A N 1
ATOM 1012 C CA . THR A 1 127 ? 14.393 -3.163 -7.285 1.00 96.25 127 THR A CA 1
ATOM 1013 C C . THR A 1 127 ? 14.435 -1.973 -8.248 1.00 96.25 127 THR A C 1
ATOM 1015 O O . THR A 1 127 ? 14.825 -2.136 -9.410 1.00 96.25 127 THR A O 1
ATOM 1018 N N . ALA A 1 128 ? 14.056 -0.783 -7.776 1.00 96.19 128 ALA A N 1
ATOM 1019 C CA . ALA A 1 128 ? 14.091 0.468 -8.532 1.00 96.19 128 ALA A CA 1
ATOM 1020 C C . ALA A 1 128 ? 15.511 1.038 -8.699 1.00 96.19 128 ALA A C 1
ATOM 1022 O O . ALA A 1 128 ? 15.778 1.729 -9.679 1.00 96.19 128 ALA A O 1
ATOM 1023 N N . GLY A 1 129 ? 16.438 0.721 -7.790 1.00 93.75 129 GLY A N 1
ATOM 1024 C CA . GLY A 1 129 ? 17.848 1.120 -7.878 1.00 93.75 129 GLY A CA 1
ATOM 1025 C C . GLY A 1 129 ? 18.663 0.379 -8.946 1.00 93.75 129 GLY A C 1
ATOM 1026 O O . GLY A 1 129 ? 19.794 0.765 -9.237 1.00 93.75 129 GLY A O 1
ATOM 1027 N N . ASN A 1 130 ? 18.115 -0.677 -9.549 1.00 94.06 130 ASN A N 1
ATOM 1028 C CA . ASN A 1 130 ? 18.804 -1.455 -10.575 1.00 94.06 130 ASN A CA 1
ATOM 1029 C C . ASN A 1 130 ? 18.963 -0.685 -11.901 1.00 94.06 130 ASN A C 1
ATOM 1031 O O . ASN A 1 130 ? 18.095 0.091 -12.316 1.00 94.06 130 ASN A O 1
ATOM 1035 N N . THR A 1 131 ? 20.033 -0.995 -12.652 1.00 92.94 131 THR A N 1
ATOM 1036 C CA . THR A 1 131 ? 20.241 -0.458 -14.012 1.00 92.94 131 THR A CA 1
ATOM 1037 C C . THR A 1 131 ? 19.040 -0.726 -14.908 1.00 92.94 131 THR A C 1
ATOM 1039 O O . THR A 1 131 ? 18.623 0.155 -15.646 1.00 92.94 131 THR A O 1
ATOM 1042 N N . ILE A 1 132 ? 18.441 -1.911 -14.806 1.00 95.38 132 ILE A N 1
ATOM 1043 C CA . ILE A 1 132 ? 17.121 -2.207 -15.364 1.00 95.38 132 ILE A CA 1
ATOM 1044 C C . ILE A 1 132 ? 16.189 -2.403 -14.175 1.00 95.38 132 ILE A C 1
ATOM 1046 O O . ILE A 1 132 ? 16.367 -3.352 -13.408 1.00 95.38 132 ILE A O 1
ATOM 1050 N N . ILE A 1 133 ? 15.201 -1.520 -14.020 1.00 96.81 133 ILE A N 1
ATOM 1051 C CA . ILE A 1 133 ? 14.235 -1.618 -12.917 1.00 96.81 133 ILE A CA 1
ATOM 1052 C C . ILE A 1 133 ? 13.512 -2.965 -13.027 1.00 96.81 133 ILE A C 1
ATOM 1054 O O . ILE A 1 133 ? 13.119 -3.355 -14.128 1.00 96.81 133 ILE A O 1
ATOM 1058 N N . GLY A 1 134 ? 13.365 -3.701 -11.920 1.00 94.75 134 GLY A N 1
ATOM 1059 C CA . GLY A 1 134 ? 12.705 -5.017 -11.930 1.00 94.75 134 GLY A CA 1
ATOM 1060 C C . GLY A 1 134 ? 13.530 -6.156 -12.543 1.00 94.75 134 GLY A C 1
ATOM 1061 O O . GLY A 1 134 ? 12.968 -7.149 -13.011 1.00 94.75 134 GLY A O 1
ATOM 1062 N N . ALA A 1 135 ? 14.859 -6.031 -12.639 1.00 94.00 135 ALA A N 1
ATOM 1063 C CA . ALA A 1 135 ? 15.725 -7.116 -13.125 1.00 94.00 135 ALA A CA 1
ATOM 1064 C C . ALA A 1 135 ? 15.743 -8.354 -12.206 1.00 94.00 135 ALA A C 1
ATOM 1066 O O . ALA A 1 135 ? 15.958 -9.464 -12.679 1.00 94.00 135 ALA A O 1
ATOM 1067 N N . ASP A 1 136 ? 15.463 -8.158 -10.923 1.00 94.38 136 ASP A N 1
ATOM 1068 C CA . ASP A 1 136 ? 15.378 -9.163 -9.855 1.00 94.38 136 ASP A CA 1
ATOM 1069 C C . ASP A 1 136 ? 14.058 -9.962 -9.830 1.00 94.38 136 ASP A C 1
ATOM 1071 O O . ASP A 1 136 ? 13.856 -10.804 -8.952 1.00 94.38 136 ASP A O 1
ATOM 1075 N N . GLY A 1 137 ? 13.147 -9.689 -10.770 1.00 94.25 137 GLY A N 1
ATOM 1076 C CA . GLY A 1 137 ? 11.868 -10.388 -10.899 1.00 94.25 137 GLY A CA 1
ATOM 1077 C C . GLY A 1 137 ? 10.820 -10.016 -9.849 1.00 94.25 137 GLY A C 1
ATOM 1078 O O . GLY A 1 137 ? 9.823 -10.720 -9.738 1.00 94.25 137 GLY A O 1
ATOM 1079 N N . GLN A 1 138 ? 11.022 -8.935 -9.087 1.00 94.31 138 GLN A N 1
ATOM 1080 C CA . GLN A 1 138 ? 10.071 -8.520 -8.045 1.00 94.31 138 GLN A CA 1
ATOM 1081 C C . GLN A 1 138 ? 8.893 -7.702 -8.578 1.00 94.31 138 GLN A C 1
ATOM 1083 O O . GLN A 1 138 ? 7.887 -7.557 -7.892 1.00 94.31 138 GLN A O 1
ATOM 1088 N N . LEU A 1 139 ? 9.006 -7.172 -9.799 1.00 96.44 139 LEU A N 1
ATOM 1089 C CA . LEU A 1 139 ? 7.922 -6.454 -10.469 1.00 96.44 139 LEU A CA 1
ATOM 1090 C C . LEU A 1 139 ? 7.244 -7.359 -11.495 1.00 96.44 139 LEU A C 1
ATOM 1092 O O . LEU A 1 139 ? 7.903 -8.174 -12.149 1.00 96.44 139 LEU A O 1
ATOM 1096 N N . SER A 1 140 ? 5.947 -7.144 -11.709 1.00 95.81 140 SER A N 1
ATOM 1097 C CA . SER A 1 140 ? 5.250 -7.710 -12.862 1.00 95.81 140 SER A CA 1
ATOM 1098 C C . SER A 1 140 ? 5.880 -7.229 -14.175 1.00 95.81 140 SER A C 1
ATOM 1100 O O . SER A 1 140 ? 6.584 -6.215 -14.225 1.00 95.81 140 SER A O 1
ATOM 1102 N N . SER A 1 141 ? 5.618 -7.940 -15.274 1.00 96.12 141 SER A N 1
ATOM 1103 C CA . SER A 1 141 ? 6.099 -7.532 -16.600 1.00 96.12 141 SER A CA 1
ATOM 1104 C C . SER A 1 141 ? 5.601 -6.135 -16.989 1.00 96.12 141 SER A C 1
ATOM 1106 O O . SER A 1 141 ? 6.377 -5.340 -17.522 1.00 96.12 141 SER A O 1
ATOM 1108 N N . ILE A 1 142 ? 4.339 -5.824 -16.671 1.00 97.12 142 ILE A N 1
ATOM 1109 C CA . ILE A 1 142 ? 3.695 -4.535 -16.950 1.00 97.12 142 ILE A CA 1
ATOM 1110 C C . ILE A 1 142 ? 4.373 -3.426 -16.145 1.00 97.12 142 ILE A C 1
ATOM 1112 O O . ILE A 1 142 ? 4.815 -2.426 -16.716 1.00 97.12 142 ILE A O 1
ATOM 1116 N N . MET A 1 143 ? 4.512 -3.617 -14.831 1.00 97.94 143 MET A N 1
ATOM 1117 C CA . MET A 1 143 ? 5.140 -2.642 -13.944 1.00 97.94 143 MET A CA 1
ATOM 1118 C C . MET A 1 143 ? 6.608 -2.417 -14.307 1.00 97.94 143 MET A C 1
ATOM 1120 O O . MET A 1 143 ? 7.046 -1.274 -14.402 1.00 97.94 143 MET A O 1
ATOM 1124 N N . LYS A 1 144 ? 7.356 -3.485 -14.604 1.00 98.25 144 LYS A N 1
ATOM 1125 C CA . LYS A 1 144 ? 8.744 -3.411 -15.075 1.00 98.25 144 LYS A CA 1
ATOM 1126 C C . LYS A 1 144 ? 8.882 -2.590 -16.353 1.00 98.25 144 LYS A C 1
ATOM 1128 O O . LYS A 1 144 ? 9.750 -1.718 -16.426 1.00 98.25 144 LYS A O 1
ATOM 1133 N N . GLN A 1 145 ? 8.069 -2.875 -17.369 1.00 98.25 145 GLN A N 1
ATOM 1134 C CA . GLN A 1 145 ? 8.119 -2.148 -18.636 1.00 98.25 145 GLN A CA 1
ATOM 1135 C C . GLN A 1 145 ? 7.819 -0.662 -18.415 1.00 98.25 145 GLN A C 1
ATOM 1137 O O . GLN A 1 145 ? 8.598 0.189 -18.841 1.00 98.25 145 GLN A O 1
ATOM 1142 N N . ALA A 1 146 ? 6.746 -0.364 -17.681 1.00 98.44 146 ALA A N 1
ATOM 1143 C CA . ALA A 1 146 ? 6.337 1.001 -17.382 1.00 98.44 146 ALA A CA 1
ATOM 1144 C C . ALA A 1 146 ? 7.378 1.761 -16.549 1.00 98.44 146 ALA A C 1
ATOM 1146 O O . ALA A 1 146 ? 7.622 2.931 -16.816 1.00 98.44 146 ALA A O 1
ATOM 1147 N N . ALA A 1 147 ? 8.033 1.106 -15.585 1.00 98.44 147 ALA A N 1
ATOM 1148 C CA . ALA A 1 147 ? 9.080 1.709 -14.762 1.00 98.44 147 ALA A CA 1
ATOM 1149 C C . ALA A 1 147 ? 10.262 2.205 -15.599 1.00 98.44 147 ALA A C 1
ATOM 1151 O O . ALA A 1 147 ? 10.719 3.336 -15.437 1.00 98.44 147 ALA A O 1
ATOM 1152 N N . ASN A 1 148 ? 10.752 1.352 -16.503 1.00 98.50 148 ASN A N 1
ATOM 1153 C CA . ASN A 1 148 ? 11.881 1.697 -17.358 1.00 98.50 148 ASN A CA 1
ATOM 1154 C C . ASN A 1 148 ? 11.479 2.771 -18.383 1.00 98.50 148 ASN A C 1
ATOM 1156 O O . ASN A 1 148 ? 12.202 3.750 -18.536 1.00 98.50 148 ASN A O 1
ATOM 1160 N N . GLU A 1 149 ? 10.293 2.660 -18.997 1.00 98.38 149 GLU A N 1
ATOM 1161 C CA . GLU A 1 149 ? 9.756 3.686 -19.905 1.00 98.38 149 GLU A CA 1
ATOM 1162 C C . GLU A 1 149 ? 9.602 5.048 -19.209 1.00 98.38 149 GLU A C 1
ATOM 1164 O O . GLU A 1 149 ? 10.004 6.072 -19.759 1.00 98.38 149 GLU A O 1
ATOM 1169 N N . ALA A 1 150 ? 9.063 5.066 -17.988 1.00 98.31 150 ALA A N 1
ATOM 1170 C CA . ALA A 1 150 ? 8.861 6.276 -17.200 1.00 98.31 150 ALA A CA 1
ATOM 1171 C C . ALA A 1 150 ? 10.191 6.945 -16.828 1.00 98.31 150 ALA A C 1
ATOM 1173 O O . ALA A 1 150 ? 10.343 8.153 -17.018 1.00 98.31 150 ALA A O 1
ATOM 1174 N N . ARG A 1 151 ? 11.183 6.160 -16.381 1.00 98.31 151 ARG A N 1
ATOM 1175 C CA . ARG A 1 151 ? 12.534 6.660 -16.088 1.00 98.31 151 ARG A CA 1
ATOM 1176 C C . ARG A 1 151 ? 13.204 7.247 -17.334 1.00 98.31 151 ARG A C 1
ATOM 1178 O O . ARG A 1 151 ? 13.752 8.345 -17.266 1.00 98.31 151 ARG A O 1
ATOM 1185 N N . ASP A 1 152 ? 13.123 6.560 -18.471 1.00 97.88 152 ASP A N 1
ATOM 1186 C CA . ASP A 1 152 ? 13.710 7.023 -19.735 1.00 97.88 152 ASP A CA 1
ATOM 1187 C C . ASP A 1 152 ? 12.989 8.262 -20.286 1.00 97.88 152 ASP A C 1
ATOM 1189 O O . ASP 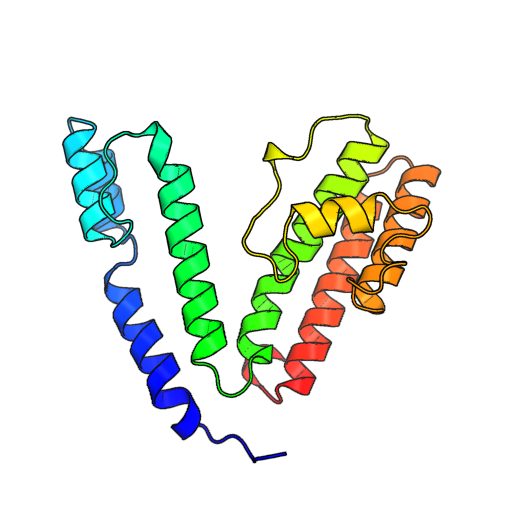A 1 152 ? 13.597 9.139 -20.903 1.00 97.88 152 ASP A O 1
ATOM 1193 N N . LEU A 1 153 ? 11.671 8.351 -20.095 1.00 98.00 153 LEU A N 1
ATOM 1194 C CA . LEU A 1 153 ? 10.887 9.523 -20.464 1.00 98.00 153 LEU A CA 1
ATOM 1195 C C . LEU A 1 153 ? 11.277 10.726 -19.605 1.00 98.00 153 LEU A C 1
ATOM 1197 O O . LEU A 1 153 ? 11.587 11.775 -20.165 1.00 98.00 153 LEU A O 1
ATOM 1201 N N . LEU A 1 154 ? 11.350 10.550 -18.283 1.00 98.00 154 LEU A N 1
ATOM 1202 C CA . LEU A 1 154 ? 11.773 11.591 -17.349 1.00 98.00 154 LEU A CA 1
ATOM 1203 C C . LEU A 1 154 ? 13.182 12.099 -17.664 1.00 98.00 154 LEU A C 1
ATOM 1205 O O . LEU A 1 154 ? 13.396 13.306 -17.704 1.00 98.00 154 LEU A O 1
ATOM 1209 N N . ALA A 1 155 ? 14.124 11.197 -17.950 1.00 97.00 155 ALA A N 1
ATOM 1210 C CA . ALA A 1 155 ? 15.494 11.563 -18.303 1.00 97.00 155 ALA A CA 1
ATOM 1211 C C . ALA A 1 155 ? 15.580 12.387 -19.602 1.00 97.00 155 ALA A C 1
ATOM 1213 O O . ALA A 1 155 ? 16.450 13.246 -19.731 1.00 97.00 155 ALA A O 1
ATOM 1214 N N . ARG A 1 156 ? 14.685 12.140 -20.570 1.00 97.44 156 ARG A N 1
ATOM 1215 C CA . ARG A 1 156 ? 14.668 12.848 -21.862 1.00 97.44 156 ARG A CA 1
ATOM 1216 C C . ARG A 1 156 ? 13.927 14.181 -21.820 1.00 97.44 156 ARG A C 1
ATOM 1218 O O . ARG A 1 156 ? 14.332 15.105 -22.516 1.00 97.44 156 ARG A O 1
ATOM 1225 N N . THR A 1 157 ? 12.824 14.267 -21.079 1.00 97.00 157 THR A N 1
ATOM 1226 C CA . THR A 1 157 ? 11.938 15.445 -21.097 1.00 97.00 157 THR A CA 1
ATOM 1227 C C . THR A 1 157 ? 12.123 16.355 -19.892 1.00 97.00 157 THR A C 1
ATOM 1229 O O . THR A 1 157 ? 11.782 17.531 -19.968 1.00 97.00 157 THR A O 1
ATOM 1232 N N . GLY A 1 158 ? 12.615 15.817 -18.774 1.00 95.69 158 GLY A N 1
ATOM 1233 C CA . GLY A 1 158 ? 12.632 16.504 -17.487 1.00 95.69 158 GLY A CA 1
ATOM 1234 C C . GLY A 1 158 ? 11.242 16.747 -16.891 1.00 95.69 158 GLY A C 1
ATOM 1235 O O . GLY A 1 158 ? 11.154 17.481 -15.913 1.00 95.69 158 GLY A O 1
ATOM 1236 N N . ASP A 1 159 ? 10.167 16.169 -17.449 1.00 95.88 159 ASP A N 1
ATOM 1237 C CA . ASP A 1 159 ? 8.788 16.365 -16.978 1.00 95.88 159 ASP A CA 1
ATOM 1238 C C . ASP A 1 159 ? 8.304 15.170 -16.126 1.00 95.88 159 ASP A C 1
ATOM 1240 O O . ASP A 1 159 ? 7.971 14.106 -16.671 1.00 95.88 159 ASP A O 1
ATOM 1244 N N . PRO A 1 160 ? 8.193 15.329 -14.791 1.00 95.25 160 PRO A N 1
ATOM 1245 C CA . PRO A 1 160 ? 7.714 14.279 -13.896 1.00 95.25 160 PRO A CA 1
ATOM 1246 C C . PRO A 1 160 ? 6.268 13.851 -14.160 1.00 95.25 160 PRO A C 1
ATOM 1248 O O . PRO A 1 160 ? 5.911 12.712 -13.871 1.00 95.25 160 PRO A O 1
ATOM 1251 N N . ARG A 1 161 ? 5.426 14.726 -14.725 1.00 95.81 161 ARG A N 1
ATOM 1252 C CA . ARG A 1 161 ? 4.010 14.420 -14.981 1.00 95.81 161 ARG A CA 1
ATOM 1253 C C . ARG A 1 161 ? 3.850 13.416 -16.113 1.00 95.81 161 ARG A C 1
ATOM 1255 O O . ARG A 1 161 ? 2.971 12.556 -16.054 1.00 95.81 161 ARG A O 1
ATOM 1262 N N . LEU A 1 162 ? 4.714 13.493 -17.125 1.00 97.12 162 LEU A N 1
ATOM 1263 C CA . LEU A 1 162 ? 4.742 12.514 -18.211 1.00 97.12 162 LEU A CA 1
ATOM 1264 C C . LEU A 1 162 ? 5.172 11.135 -17.694 1.00 97.12 162 LEU A C 1
ATOM 1266 O O . LEU A 1 162 ? 4.535 10.136 -18.019 1.00 97.12 162 LEU A O 1
ATOM 1270 N N . SER A 1 163 ? 6.191 11.091 -16.830 1.00 97.50 163 SER A N 1
ATOM 1271 C CA . SER A 1 163 ? 6.621 9.867 -16.139 1.00 97.50 163 SER A CA 1
ATOM 1272 C C . SER A 1 163 ? 5.502 9.261 -15.283 1.00 97.50 163 SER A C 1
ATOM 1274 O O . SER A 1 163 ? 5.224 8.066 -15.385 1.00 97.50 163 SER A O 1
ATOM 1276 N N . ASP A 1 164 ? 4.819 10.082 -14.479 1.00 97.94 164 ASP A N 1
ATOM 1277 C CA . ASP A 1 164 ? 3.689 9.638 -13.655 1.00 97.94 164 ASP A CA 1
ATOM 1278 C C . ASP A 1 164 ? 2.553 9.069 -14.522 1.00 97.94 164 ASP A C 1
ATOM 1280 O O . ASP A 1 164 ? 2.018 8.011 -14.208 1.00 97.94 164 ASP A O 1
ATOM 1284 N N . THR A 1 165 ? 2.249 9.702 -15.662 1.00 98.25 165 THR A N 1
ATOM 1285 C CA . THR A 1 165 ? 1.192 9.251 -16.584 1.00 98.25 165 THR A CA 1
ATOM 1286 C C . THR A 1 165 ? 1.471 7.855 -17.156 1.00 98.25 165 THR A C 1
ATOM 1288 O O . THR A 1 165 ? 0.549 7.047 -17.290 1.00 98.25 165 THR A O 1
ATOM 1291 N N . VAL A 1 166 ? 2.733 7.537 -17.476 1.00 98.44 166 VAL A N 1
ATOM 1292 C CA . VAL A 1 166 ? 3.131 6.191 -17.934 1.00 98.44 166 VAL A CA 1
ATOM 1293 C C . VAL A 1 166 ? 2.836 5.148 -16.854 1.00 98.44 166 VAL A C 1
ATOM 1295 O O . VAL A 1 166 ? 2.250 4.103 -17.146 1.00 98.44 166 VAL A O 1
ATOM 1298 N N . LEU A 1 167 ? 3.201 5.453 -15.608 1.00 98.50 167 LEU A N 1
ATOM 1299 C CA . LEU A 1 167 ? 3.012 4.567 -14.462 1.00 98.50 167 LEU A CA 1
ATOM 1300 C C . LEU A 1 167 ? 1.536 4.423 -14.080 1.00 98.50 167 LEU A C 1
ATOM 1302 O O . LEU A 1 167 ? 1.087 3.310 -13.826 1.00 98.50 167 LEU A O 1
ATOM 1306 N N . ASP A 1 168 ? 0.759 5.503 -14.115 1.00 98.38 168 ASP A N 1
ATOM 1307 C CA . ASP A 1 168 ? -0.676 5.477 -13.821 1.00 98.38 168 ASP A CA 1
ATOM 1308 C C . ASP A 1 168 ? -1.445 4.656 -14.862 1.00 98.38 168 ASP A C 1
ATOM 1310 O O . ASP A 1 168 ? -2.264 3.808 -14.505 1.00 98.38 168 ASP A O 1
ATOM 1314 N N . ARG A 1 169 ? -1.128 4.824 -16.153 1.00 98.25 169 ARG A N 1
ATOM 1315 C CA . ARG A 1 169 ? -1.702 3.999 -17.227 1.00 98.25 169 ARG A CA 1
ATOM 1316 C C . ARG A 1 169 ? -1.417 2.514 -17.003 1.00 98.25 169 ARG A C 1
ATOM 1318 O O . ARG A 1 169 ? -2.310 1.687 -17.182 1.00 98.25 169 ARG A O 1
ATOM 1325 N N . ALA A 1 170 ? -0.188 2.180 -16.621 1.00 98.31 170 ALA A N 1
ATOM 1326 C CA . ALA A 1 170 ? 0.204 0.806 -16.335 1.00 98.31 170 ALA A CA 1
ATOM 1327 C C . ALA A 1 170 ? -0.509 0.252 -15.092 1.00 98.31 170 ALA A C 1
ATOM 1329 O O . ALA A 1 170 ? -1.010 -0.868 -15.146 1.00 98.31 170 ALA A O 1
ATOM 1330 N N . CYS A 1 171 ? -0.648 1.058 -14.034 1.00 98.06 171 CYS A N 1
ATOM 1331 C CA . CYS A 1 171 ? -1.402 0.705 -12.833 1.00 98.06 171 CYS A CA 1
ATOM 1332 C C . CYS A 1 171 ? -2.839 0.308 -13.172 1.00 98.06 171 CYS A C 1
ATOM 1334 O O . CYS A 1 171 ? -3.282 -0.774 -12.797 1.00 98.06 171 CYS A O 1
ATOM 1336 N N . PHE A 1 172 ? -3.562 1.141 -13.926 1.00 96.56 172 PHE A N 1
ATOM 1337 C CA . PHE A 1 172 ? -4.937 0.825 -14.316 1.00 96.56 172 PHE A CA 1
ATOM 1338 C C . PHE A 1 172 ? -5.025 -0.391 -15.246 1.00 96.56 172 PHE A C 1
ATOM 1340 O O . PHE A 1 172 ? -5.947 -1.194 -15.110 1.00 96.56 172 PHE A O 1
ATOM 1347 N N . ALA A 1 173 ? -4.067 -0.564 -16.161 1.00 96.25 173 ALA A N 1
ATOM 1348 C CA . ALA A 1 173 ? -4.023 -1.735 -17.035 1.00 96.25 173 ALA A CA 1
ATOM 1349 C C . ALA A 1 173 ? -3.824 -3.037 -16.241 1.00 96.25 173 ALA A C 1
ATOM 1351 O O . ALA A 1 173 ? -4.508 -4.027 -16.502 1.00 96.25 173 ALA A O 1
ATOM 1352 N N . GLU A 1 174 ? -2.927 -3.030 -15.255 1.00 96.31 174 GLU A N 1
ATOM 1353 C CA . GLU A 1 174 ? -2.664 -4.187 -14.399 1.00 96.31 174 GLU A CA 1
ATOM 1354 C C . GLU A 1 174 ? -3.827 -4.467 -13.438 1.00 96.31 174 GLU A C 1
ATOM 1356 O O . GLU A 1 174 ? -4.233 -5.619 -13.286 1.00 96.31 174 GLU A O 1
ATOM 1361 N N . MET A 1 175 ? -4.445 -3.426 -12.870 1.00 95.31 175 MET A N 1
ATOM 1362 C CA . MET A 1 175 ? -5.673 -3.563 -12.078 1.00 95.31 175 MET A CA 1
ATOM 1363 C C . MET A 1 175 ? -6.799 -4.208 -12.895 1.00 95.31 175 MET A C 1
ATOM 1365 O O . MET A 1 175 ? -7.445 -5.137 -12.416 1.00 95.31 175 MET A O 1
ATOM 1369 N N . LEU A 1 176 ? -7.007 -3.765 -14.140 1.00 94.56 176 LEU A N 1
ATOM 1370 C CA . LEU A 1 176 ? -8.021 -4.332 -15.031 1.00 94.56 176 LEU A CA 1
ATOM 1371 C C . LEU A 1 176 ? -7.707 -5.785 -15.414 1.00 94.56 176 LEU A C 1
ATOM 1373 O O . LEU A 1 176 ? -8.618 -6.605 -15.523 1.00 94.56 176 LEU A O 1
ATOM 1377 N N . MET A 1 177 ? -6.431 -6.114 -15.629 1.00 93.94 177 MET A N 1
ATOM 1378 C CA . MET A 1 177 ? -5.994 -7.486 -15.895 1.00 93.94 177 MET A CA 1
ATOM 1379 C C . MET A 1 177 ? -6.328 -8.399 -14.712 1.00 93.94 177 MET A C 1
ATOM 1381 O O . MET A 1 177 ? -7.014 -9.403 -14.897 1.00 93.94 177 MET A O 1
ATOM 1385 N N . LEU A 1 178 ? -5.938 -8.010 -13.495 1.00 92.62 178 LEU A N 1
ATOM 1386 C CA . LEU A 1 178 ? -6.245 -8.771 -12.285 1.00 92.62 178 LEU A CA 1
ATOM 1387 C C . LEU A 1 178 ? -7.754 -8.870 -12.022 1.00 92.62 178 LEU A C 1
ATOM 1389 O O . LEU A 1 178 ? -8.225 -9.922 -11.598 1.00 92.62 178 LEU A O 1
ATOM 1393 N N . ALA A 1 179 ? -8.527 -7.814 -12.295 1.00 92.50 179 ALA A N 1
ATOM 1394 C CA . ALA A 1 179 ? -9.984 -7.833 -12.152 1.00 92.50 179 ALA A CA 1
ATOM 1395 C C . ALA A 1 179 ? -10.637 -8.868 -13.082 1.00 92.50 179 ALA A C 1
ATOM 1397 O O . ALA A 1 179 ? -11.509 -9.626 -12.655 1.00 92.50 179 ALA A O 1
ATOM 1398 N N . LYS A 1 180 ? -10.163 -8.956 -14.333 1.00 92.06 180 LYS A N 1
ATOM 1399 C CA . LYS A 1 180 ? -10.601 -9.974 -15.301 1.00 92.06 180 LYS A CA 1
ATOM 1400 C C . LYS A 1 180 ? -10.191 -11.384 -14.877 1.00 92.06 180 LYS A C 1
ATOM 1402 O O . LYS A 1 180 ? -10.998 -12.299 -14.980 1.00 92.06 180 LYS A O 1
ATOM 1407 N N . GLU A 1 181 ? -8.972 -11.560 -14.370 1.00 91.69 181 GLU A N 1
ATOM 1408 C CA . GLU A 1 181 ? -8.480 -12.847 -13.849 1.00 91.69 181 GLU A CA 1
ATOM 1409 C C . GLU A 1 181 ? -9.161 -13.299 -12.550 1.00 91.69 181 GLU A C 1
ATOM 1411 O O . GLU A 1 181 ? -9.086 -14.477 -12.191 1.00 91.69 181 GLU A O 1
ATOM 1416 N N . ALA A 1 182 ? -9.756 -12.365 -11.811 1.00 88.75 182 ALA A N 1
ATOM 1417 C CA . ALA A 1 182 ? -10.577 -12.639 -10.639 1.00 88.75 182 ALA A CA 1
ATOM 1418 C C . ALA A 1 182 ? -12.046 -12.925 -11.004 1.00 88.75 182 ALA A C 1
ATOM 1420 O O . ALA A 1 182 ? -12.841 -13.193 -10.108 1.00 88.75 182 ALA A O 1
ATOM 1421 N N . GLU A 1 183 ? -12.414 -12.831 -12.290 1.00 87.44 183 GLU A N 1
ATOM 1422 C CA . GLU A 1 183 ? -13.778 -13.033 -12.805 1.00 87.44 183 GLU A CA 1
ATOM 1423 C C . GLU A 1 183 ? -14.845 -12.190 -12.071 1.00 87.44 183 GLU A C 1
ATOM 1425 O O . GLU A 1 183 ? -16.017 -12.558 -12.001 1.00 87.44 183 GLU A O 1
ATOM 1430 N N . SER A 1 184 ? -14.454 -11.032 -11.527 1.00 82.62 184 SER A N 1
ATOM 1431 C CA . SER A 1 184 ? -15.338 -10.169 -10.738 1.00 82.62 184 SER A CA 1
ATOM 1432 C C . SER A 1 184 ? -15.928 -9.062 -11.603 1.00 82.62 184 SER A C 1
ATOM 1434 O O . SER A 1 184 ? -15.241 -8.097 -11.936 1.00 82.62 184 SER A O 1
ATOM 1436 N N . SER A 1 185 ? -17.219 -9.161 -11.935 1.00 84.69 185 SER A N 1
ATOM 1437 C CA . SER A 1 185 ? -17.919 -8.127 -12.713 1.00 84.69 185 SER A CA 1
ATOM 1438 C C . SER A 1 185 ? -17.888 -6.760 -12.024 1.00 84.69 185 SER A C 1
ATOM 1440 O O . SER A 1 185 ? -17.684 -5.754 -12.689 1.00 84.69 185 SER A O 1
ATOM 1442 N N . PHE A 1 186 ? -17.996 -6.737 -10.692 1.00 87.88 186 PHE A N 1
ATOM 1443 C CA . PHE A 1 186 ? -17.951 -5.514 -9.885 1.00 87.88 186 PHE A CA 1
ATOM 1444 C C . PHE A 1 186 ? -16.618 -4.758 -9.993 1.00 87.88 186 PHE A C 1
ATOM 1446 O O . PHE A 1 186 ? -16.595 -3.545 -9.841 1.00 87.88 186 PHE A O 1
ATOM 1453 N N . LEU A 1 187 ? -15.502 -5.461 -10.214 1.00 87.25 187 LEU A N 1
ATOM 1454 C CA . LEU A 1 187 ? -14.180 -4.833 -10.339 1.00 87.25 187 LEU A CA 1
ATOM 1455 C C . LEU A 1 187 ? -13.835 -4.443 -11.784 1.00 87.25 187 LEU A C 1
ATOM 1457 O O . LEU A 1 187 ? -12.834 -3.762 -12.001 1.00 87.25 187 LEU A O 1
ATOM 1461 N N . VAL A 1 188 ? -14.602 -4.932 -12.761 1.00 87.00 188 VAL A N 1
ATOM 1462 C CA . VAL A 1 188 ? -14.380 -4.686 -14.194 1.00 87.00 188 VAL A CA 1
ATOM 1463 C C . VAL A 1 188 ? -15.229 -3.522 -14.717 1.00 87.00 188 VAL A C 1
ATOM 1465 O O . VAL A 1 188 ? -14.809 -2.882 -15.681 1.00 87.00 188 VAL A O 1
ATOM 1468 N N . GLU A 1 189 ? -16.399 -3.283 -14.118 1.00 70.62 189 GLU A N 1
ATOM 1469 C CA . GLU A 1 189 ? -17.310 -2.164 -14.424 1.00 70.62 189 GLU A CA 1
ATOM 1470 C C . GLU A 1 189 ? -16.767 -0.810 -13.938 1.00 70.62 189 GLU A C 1
ATOM 1472 O O . GLU A 1 189 ? -16.843 0.156 -14.733 1.00 70.62 189 GLU A O 1
#

Sequence (189 aa):
MKRIQDVDYLYASTRIKALERTLVTNERLRRMAEAKSDDELLKVLDECGYGEINEISQIPAAIAKKRHDVIYDALQLAPDKKVVQIFLLRYDYHNLKAIIKGQAANTEYESTLMESGSIPVKQMMATAGNTIIGADGQLSSIMKQAANEARDLLARTGDPRLSDTVLDRACFAEMLMLAKEAESSFLVE

pLDDT: mean 93.88, std 4.75, range [56.78, 98.5]